Protein AF-A0A2S2NQE1-F1 (afdb_monomer)

Foldseek 3Di:
DAQADDPVLNVVQPPQPLLAGDWDFDDDPPPPVPVPDDPPTQTAAAFDPDDDPLADPDPPDRLTDGRGNDSNCLFFQLSVLVNRVLNVQLRVQSVVCCVVCVPDGNVVSNVVSVVVSVVVVLCCCLDPVCCVVVNPVVCVVVVSHDDPDDDDPPDDPPDDPDDDPVCVVPVVLQVQQFDDQWQWFADPVRDTPDIHGRLVRGSRHPPCCNPGSVRRVVSVVPPGTHDRDNDGDCCVVPRNPND

InterPro domains:
  IPR010255 Haem peroxidase superfamily [SSF48113] (1-242)
  IPR019791 Haem peroxidase, animal-type [PF03098] (1-242)
  IPR019791 Haem peroxidase, animal-type [PR00457] (66-84)
  IPR019791 Haem peroxidase, animal-type [PR00457] (84-104)
  IPR019791 Haem peroxidase, animal-type [PR00457] (109-135)
  IPR019791 Haem peroxidase, animal-type [PS50292] (1-243)
  IPR037120 Haem peroxidase domain superfamily, animal type [G3DSA:1.10.640.10] (1-243)

pLDDT: mean 84.73, std 15.09, range [37.81, 98.62]

Sequence (243 aa):
MIYGSSAEQTWSLRSKSRGQMLTHTGGDGDSDSDSDGDPLRPQYMPLAASESNACQAGGDYAGTCYTAGDVRANAQPHLTAMHTLWMREHNRVAGLLAVINPHWDDERAFQEARKIVTASIQHITYSEWLPALLGKKYTKRNGLELSPKGYSDAYNETADPTVSNSFATAILPFVNSMFNETLSLYFENRATNKSLSLKEHYNRPSDLQMNYMDHLVRGLSMQNTQKVDMLFTQTITNYLYSH

Secondary structure (DSSP, 8-state):
--S-SSHHHHHHTB-SSTTPBP-EE---S---TT-TT-TTSPEEPPBPSS--TTS---TTS--PPBP-SSGGGGSSHHHHHHHHHHHHHHHHHHHHHHHH-TT--HHHHHHHHHHHHHHHHHHHIIIIIHHHHH-HHHHHHTT-SPPSSS------TTS--PPPHHHHHHHHHHHHHT--SEEEEE-TTS-EEEEEEHHHHTT--HHHHHHHHHHHHHHHHHSPPPPSSS---HHHHH-TT--

Nearest PDB structures (foldseek):
  4c1m-assembly1_D  TM=8.621E-01  e=1.840E-12  Homo sapiens
  7oih-assembly1_A  TM=8.642E-01  e=2.776E-12  Homo sapiens
  7oih-assembly1_B  TM=8.666E-01  e=3.724E-12  Homo sapiens
  7oih-assembly2_C  TM=8.670E-01  e=3.950E-12  Homo sapiens
  7oih-assembly3_E  TM=8.645E-01  e=5.299E-12  Homo sapiens

Radius of gyration: 19.82 Å; Cα contacts (8 Å, |Δi|>4): 316; chains: 1; bounding box: 53×54×45 Å

Solvent-accessible surface area (backbone atoms only — not comparable to full-atom values): 14090 Å² total; per-residue (Å²): 94,76,57,33,91,45,73,68,52,33,57,72,47,40,57,80,48,60,20,24,60,45,60,32,68,83,65,77,90,72,81,64,87,85,57,94,74,55,87,81,62,64,70,36,50,26,66,39,95,61,95,50,94,65,31,59,59,61,77,101,46,88,52,48,43,60,51,61,24,32,90,63,42,31,40,38,57,69,51,33,50,51,53,32,52,54,53,50,49,32,36,52,44,3,50,52,47,38,68,80,38,74,86,55,53,36,65,59,27,27,52,53,20,49,51,52,52,53,49,51,53,51,46,49,41,38,68,48,48,43,30,71,72,64,32,59,69,53,28,54,76,70,69,50,58,68,74,95,64,85,81,77,85,80,80,56,93,86,60,82,87,72,83,52,68,68,55,69,61,50,50,55,61,53,56,51,14,30,47,57,58,53,50,51,23,24,46,95,87,68,45,78,69,51,72,42,51,44,69,81,32,49,18,41,44,50,74,48,51,74,76,36,42,69,25,40,56,46,15,71,77,68,58,79,69,42,63,83,57,97,58,63,40,66,43,65,76,75,37,64,88,62,131

Organism: Schizaphis graminum (NCBI:txid13262)

Mean predicted aligned error: 7.57 Å

Structure (mmCIF, N/CA/C/O backbone):
data_AF-A0A2S2NQE1-F1
#
_entry.id   AF-A0A2S2NQE1-F1
#
loop_
_atom_site.group_PDB
_atom_site.id
_atom_site.type_symbol
_atom_site.label_atom_id
_atom_site.label_alt_id
_atom_site.label_comp_id
_atom_site.label_asym_id
_atom_site.label_entity_id
_atom_site.label_seq_id
_atom_site.pdbx_PDB_ins_code
_atom_site.Cartn_x
_atom_site.Cartn_y
_atom_site.Cartn_z
_atom_site.occupancy
_atom_site.B_iso_or_equiv
_atom_site.auth_seq_id
_atom_site.auth_comp_id
_atom_site.auth_asym_id
_atom_site.auth_atom_id
_atom_site.pdbx_PDB_model_num
ATOM 1 N N . MET A 1 1 ? -3.265 0.269 -4.743 1.00 91.56 1 MET A N 1
ATOM 2 C CA . MET A 1 1 ? -2.473 1.113 -3.821 1.00 91.56 1 MET A CA 1
ATOM 3 C C . MET A 1 1 ? -1.027 1.339 -4.266 1.00 91.56 1 MET A C 1
ATOM 5 O O . MET A 1 1 ? -0.599 2.478 -4.245 1.00 91.56 1 MET A O 1
ATOM 9 N N . ILE A 1 2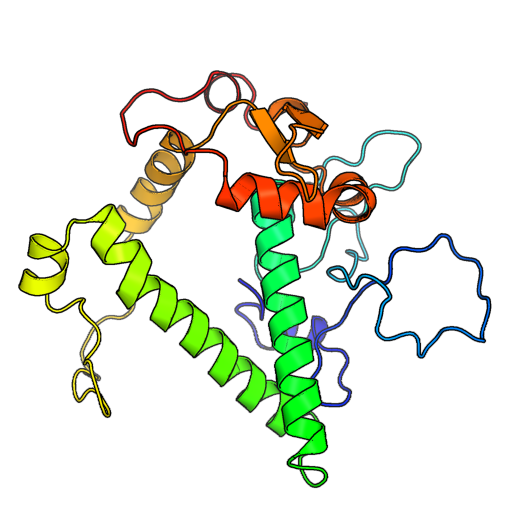 ? -0.268 0.315 -4.684 1.00 95.75 2 ILE A N 1
ATOM 10 C CA . ILE A 1 2 ? 1.147 0.497 -5.089 1.00 95.75 2 ILE A CA 1
ATOM 11 C C . ILE A 1 2 ? 1.261 0.909 -6.562 1.00 95.75 2 ILE A C 1
ATOM 13 O O . ILE A 1 2 ? 1.916 1.890 -6.879 1.00 95.75 2 ILE A O 1
ATOM 17 N N . TYR A 1 3 ? 0.570 0.185 -7.447 1.00 97.19 3 TYR A N 1
ATOM 18 C CA . TYR A 1 3 ? 0.794 0.240 -8.898 1.00 97.19 3 TYR A CA 1
ATOM 19 C C . TYR A 1 3 ? -0.108 1.208 -9.670 1.00 97.19 3 TYR A C 1
ATOM 21 O O . TYR A 1 3 ? 0.037 1.327 -10.875 1.00 97.19 3 TYR A O 1
ATOM 29 N N . GLY A 1 4 ? -1.069 1.860 -9.022 1.00 94.62 4 GLY A N 1
ATOM 30 C CA . GLY A 1 4 ? -2.095 2.657 -9.699 1.00 94.62 4 GLY A CA 1
ATOM 31 C C . GLY A 1 4 ? -3.244 1.818 -10.257 1.00 94.62 4 GLY A C 1
ATOM 32 O O . GLY A 1 4 ? -3.174 0.586 -10.290 1.00 94.62 4 GLY A O 1
ATOM 33 N N . SER A 1 5 ? -4.317 2.503 -10.651 1.00 94.31 5 SER A N 1
ATOM 34 C CA . SER A 1 5 ? -5.534 1.881 -11.202 1.00 94.31 5 SER A CA 1
ATOM 35 C C . SER A 1 5 ? -5.698 2.102 -12.710 1.00 94.31 5 SER A C 1
ATOM 37 O O . SER A 1 5 ? -6.591 1.512 -13.312 1.00 94.31 5 SER A O 1
ATOM 39 N N . SER A 1 6 ? -4.844 2.922 -13.331 1.00 96.12 6 SER A N 1
ATOM 40 C CA . SER A 1 6 ? -4.782 3.117 -14.783 1.00 96.12 6 SER A CA 1
ATOM 41 C C . SER A 1 6 ? -3.412 2.715 -15.326 1.00 96.12 6 SER A C 1
ATOM 43 O O . SER A 1 6 ? -2.407 2.797 -14.620 1.00 96.12 6 SER A O 1
ATOM 45 N N . ALA A 1 7 ? -3.361 2.308 -16.598 1.00 95.38 7 ALA A N 1
ATOM 46 C CA . ALA A 1 7 ? -2.107 1.941 -17.256 1.00 95.38 7 ALA A CA 1
ATOM 47 C C . ALA A 1 7 ? -1.103 3.107 -17.279 1.00 95.38 7 ALA A C 1
ATOM 49 O O . ALA A 1 7 ? 0.084 2.897 -17.048 1.00 95.38 7 ALA A O 1
ATOM 50 N N . GLU A 1 8 ? -1.588 4.332 -17.490 1.00 95.25 8 GLU A N 1
ATOM 51 C CA . GLU A 1 8 ? -0.774 5.550 -17.468 1.00 95.25 8 GLU A CA 1
ATOM 52 C C . GLU A 1 8 ? -0.145 5.794 -16.091 1.00 95.25 8 GLU A C 1
ATOM 54 O O . GLU A 1 8 ? 1.058 6.032 -15.998 1.00 95.25 8 GLU A O 1
ATOM 59 N N . GLN A 1 9 ? -0.927 5.657 -15.014 1.00 93.81 9 GLN A N 1
ATOM 60 C CA . GLN A 1 9 ? -0.420 5.809 -13.650 1.00 93.81 9 GLN A CA 1
ATOM 61 C C . GLN A 1 9 ? 0.568 4.694 -13.294 1.00 93.81 9 GLN A C 1
ATOM 63 O O . GLN A 1 9 ? 1.597 4.949 -12.678 1.00 93.81 9 GLN A O 1
ATOM 68 N N . THR A 1 10 ? 0.292 3.448 -13.690 1.00 96.56 10 THR A N 1
ATOM 69 C CA . THR A 1 10 ? 1.252 2.352 -13.500 1.00 96.56 10 THR A CA 1
ATOM 70 C C . THR A 1 10 ? 2.556 2.629 -14.234 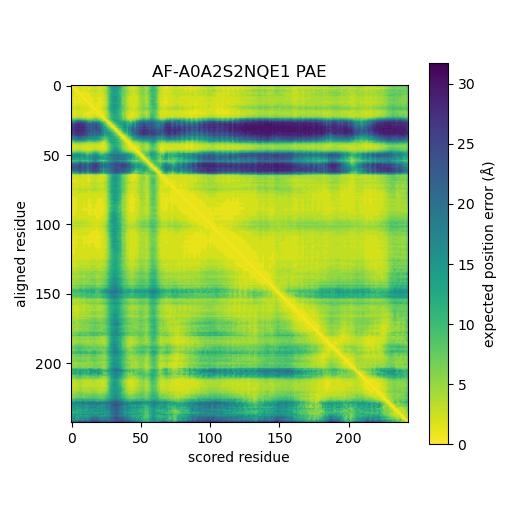1.00 96.56 10 THR A C 1
ATOM 72 O O . THR A 1 10 ? 3.630 2.405 -13.683 1.00 96.56 10 THR A O 1
ATOM 75 N N . TRP A 1 11 ? 2.475 3.127 -15.466 1.00 95.31 11 TRP A N 1
ATOM 76 C CA . TRP A 1 11 ? 3.642 3.439 -16.279 1.00 95.31 11 TRP A CA 1
ATOM 77 C C . TRP A 1 11 ? 4.475 4.586 -15.703 1.00 95.31 11 TRP A C 1
ATOM 79 O O . TRP A 1 11 ? 5.704 4.511 -15.718 1.00 95.31 11 TRP A O 1
ATOM 89 N N . SER A 1 12 ? 3.831 5.626 -15.167 1.00 93.81 12 SER A N 1
ATOM 90 C CA . SER A 1 12 ? 4.526 6.778 -14.583 1.00 93.81 12 SER A CA 1
ATOM 91 C C . SER A 1 12 ? 5.270 6.448 -13.288 1.00 93.81 12 SER A C 1
ATOM 93 O O . SER A 1 12 ? 6.228 7.135 -12.954 1.00 93.81 12 SER A O 1
ATOM 95 N N . LEU A 1 13 ? 4.877 5.382 -12.585 1.00 95.44 13 LEU A N 1
ATOM 96 C CA . LEU A 1 13 ? 5.500 4.930 -11.337 1.00 95.44 13 LEU A CA 1
ATOM 97 C C . LEU A 1 13 ? 6.701 3.986 -11.539 1.00 95.44 13 LEU A C 1
ATOM 99 O O . LEU A 1 13 ? 7.325 3.577 -10.559 1.00 95.44 13 LEU A O 1
ATOM 103 N N . ARG A 1 14 ? 7.028 3.608 -12.780 1.00 96.50 14 ARG A N 1
ATOM 104 C CA . ARG A 1 14 ? 8.079 2.626 -13.103 1.00 96.50 14 ARG A CA 1
ATOM 105 C C . ARG A 1 14 ? 9.399 3.283 -13.477 1.00 96.50 14 ARG A C 1
ATOM 107 O O . ARG A 1 14 ? 9.416 4.275 -14.203 1.00 96.50 14 ARG A O 1
ATOM 114 N N . SER A 1 15 ? 10.507 2.672 -13.054 1.00 95.62 15 SER A N 1
ATOM 115 C CA . SER A 1 15 ? 11.852 3.075 -13.492 1.00 95.62 15 SER A CA 1
ATOM 116 C C . SER A 1 15 ? 12.115 2.714 -14.953 1.00 95.62 15 SER A C 1
ATOM 118 O O . SER A 1 15 ? 12.991 3.302 -15.581 1.00 95.62 15 SER A O 1
ATOM 120 N N . LYS A 1 16 ? 11.339 1.757 -15.490 1.00 94.94 16 LYS A N 1
ATOM 121 C CA . LYS A 1 16 ? 11.499 1.174 -16.833 1.00 94.94 16 LYS A CA 1
ATOM 122 C C . LYS A 1 16 ? 12.855 0.481 -17.003 1.00 94.94 16 LYS A C 1
ATOM 124 O O . LYS A 1 16 ? 13.367 0.361 -18.113 1.00 94.94 16 LYS A O 1
ATOM 129 N N . SER A 1 17 ? 13.445 0.062 -15.886 1.00 94.06 17 SER A N 1
ATOM 130 C CA . SER A 1 17 ? 14.676 -0.706 -15.838 1.00 94.06 17 SER A CA 1
ATOM 131 C C . SER A 1 17 ? 14.532 -1.866 -14.859 1.00 94.06 17 SER A C 1
ATOM 133 O O . SER A 1 17 ? 14.170 -1.681 -13.693 1.00 94.06 17 SER A O 1
ATOM 135 N N . ARG A 1 18 ? 14.851 -3.077 -15.335 1.00 93.25 18 ARG A N 1
ATOM 136 C CA . ARG A 1 18 ? 14.870 -4.329 -14.554 1.00 93.25 18 ARG A CA 1
ATOM 137 C C . ARG A 1 18 ? 13.565 -4.636 -13.804 1.00 93.25 18 ARG A C 1
ATOM 139 O O . ARG A 1 18 ? 13.587 -5.311 -12.776 1.00 93.25 18 ARG A O 1
ATOM 146 N N . GLY A 1 19 ? 12.439 -4.145 -14.308 1.00 95.94 19 GLY A N 1
ATOM 147 C CA . GLY A 1 19 ? 11.117 -4.315 -13.728 1.00 95.94 19 GLY A CA 1
ATOM 148 C C . GLY A 1 19 ? 10.897 -3.544 -12.430 1.00 95.94 19 GLY A C 1
ATOM 149 O O . GLY A 1 19 ? 10.019 -3.925 -11.667 1.00 95.94 19 GLY A O 1
ATOM 150 N N . GLN A 1 20 ? 11.697 -2.513 -12.142 1.00 96.81 20 GLN A N 1
ATOM 151 C CA . GLN A 1 20 ? 11.628 -1.773 -10.881 1.00 96.81 20 GLN A CA 1
ATOM 152 C C . GLN A 1 20 ? 10.636 -0.597 -10.921 1.00 96.81 20 GLN A C 1
ATOM 154 O O . GLN A 1 20 ? 10.304 -0.023 -11.963 1.00 96.81 20 GLN A O 1
ATOM 159 N N . MET A 1 21 ? 10.181 -0.210 -9.733 1.00 96.75 21 MET A N 1
ATOM 160 C CA . MET A 1 21 ? 9.457 1.029 -9.461 1.00 96.75 21 MET A CA 1
ATOM 161 C C . MET A 1 21 ? 10.446 2.183 -9.276 1.00 96.75 21 MET A C 1
ATOM 163 O O . MET A 1 21 ? 11.570 1.974 -8.813 1.00 96.75 21 MET A O 1
ATOM 167 N N . LEU A 1 22 ? 10.014 3.404 -9.599 1.00 94.44 22 LEU A N 1
ATOM 168 C CA . LEU A 1 22 ? 10.766 4.614 -9.270 1.00 94.44 22 LEU A CA 1
ATOM 169 C C . LEU A 1 22 ? 10.933 4.743 -7.758 1.00 94.44 22 LEU A C 1
ATOM 171 O O . LEU A 1 22 ? 10.032 4.411 -6.989 1.00 94.44 22 LEU A O 1
ATOM 175 N N . 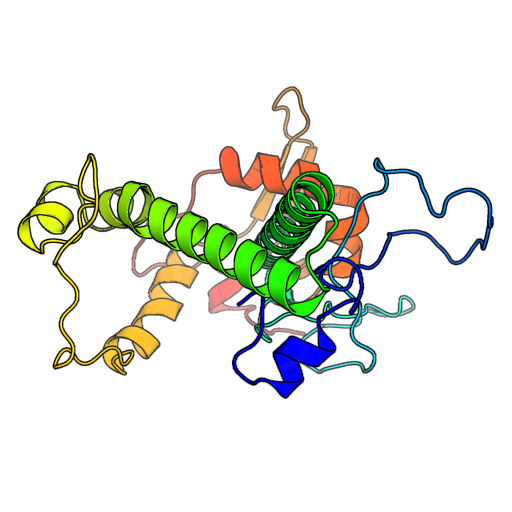THR A 1 23 ? 12.077 5.280 -7.353 1.00 91.62 23 THR A N 1
ATOM 176 C CA . THR A 1 23 ? 12.403 5.557 -5.955 1.00 91.62 23 THR A CA 1
ATOM 177 C C . THR A 1 23 ? 13.110 6.894 -5.840 1.00 91.62 23 THR A C 1
ATOM 179 O O . THR A 1 23 ? 13.795 7.315 -6.769 1.00 91.62 23 THR A O 1
ATOM 182 N N . HIS A 1 24 ? 13.000 7.521 -4.678 1.00 86.06 24 HIS A N 1
ATOM 183 C CA . HIS A 1 24 ? 13.818 8.661 -4.291 1.00 86.06 24 HIS A CA 1
ATOM 184 C C . HIS A 1 24 ? 14.774 8.237 -3.170 1.00 86.06 24 HIS A C 1
ATOM 186 O O . HIS A 1 24 ? 14.346 7.650 -2.174 1.00 86.06 24 HIS A O 1
ATOM 192 N N . THR A 1 25 ? 16.068 8.503 -3.327 1.00 78.62 25 THR A N 1
ATOM 193 C CA . THR A 1 25 ? 17.072 8.311 -2.273 1.00 78.62 25 THR A CA 1
ATOM 194 C C . THR A 1 25 ? 17.149 9.582 -1.439 1.00 78.62 25 THR A C 1
ATOM 196 O O . THR A 1 25 ? 17.377 10.653 -1.992 1.00 78.62 25 THR A O 1
ATOM 199 N N . GLY A 1 26 ? 16.943 9.479 -0.124 1.00 60.97 26 GLY A N 1
ATOM 200 C CA . GLY A 1 26 ? 17.032 10.637 0.768 1.00 60.97 26 GLY A CA 1
ATOM 201 C C . GLY A 1 26 ? 18.473 11.136 0.865 1.00 60.97 26 GLY A C 1
ATOM 202 O O . GLY A 1 26 ? 19.306 10.473 1.479 1.00 60.97 26 GLY A O 1
ATOM 203 N N . GLY A 1 27 ? 18.755 12.276 0.243 1.00 54.84 27 GLY A N 1
ATOM 204 C CA . GLY A 1 27 ? 20.019 12.993 0.332 1.00 54.84 27 GLY A CA 1
ATOM 205 C C . GLY A 1 27 ? 19.848 14.387 -0.256 1.00 54.84 27 GLY A C 1
ATOM 206 O O . GLY A 1 27 ? 19.294 14.523 -1.349 1.00 54.84 27 GLY A O 1
ATOM 207 N N . ASP A 1 28 ? 20.292 15.405 0.484 1.00 42.41 28 ASP A N 1
ATOM 208 C CA . ASP A 1 28 ? 20.531 16.735 -0.074 1.00 42.41 28 ASP A CA 1
ATOM 209 C C . ASP A 1 28 ? 21.402 16.585 -1.322 1.00 42.41 28 ASP A C 1
ATOM 211 O O . ASP A 1 28 ? 22.222 15.670 -1.388 1.00 42.41 28 ASP A O 1
ATOM 215 N N . GLY A 1 29 ? 21.172 17.437 -2.319 1.00 40.38 29 GLY A N 1
ATOM 216 C CA . GLY A 1 29 ? 21.738 17.366 -3.667 1.00 40.38 29 GLY A CA 1
ATOM 217 C C . GLY A 1 29 ? 23.258 17.508 -3.784 1.00 40.38 29 GLY A C 1
ATOM 218 O O . GLY A 1 29 ? 23.716 18.218 -4.675 1.00 40.38 29 GLY A O 1
ATOM 219 N N . ASP A 1 30 ? 24.037 16.830 -2.946 1.00 37.81 30 ASP A N 1
ATOM 220 C CA . ASP A 1 30 ? 25.435 16.557 -3.211 1.00 37.81 30 ASP A CA 1
ATOM 221 C C . ASP A 1 30 ? 25.506 15.374 -4.172 1.00 37.81 30 ASP A C 1
ATOM 223 O O . ASP A 1 30 ? 25.366 14.194 -3.832 1.00 37.81 30 ASP A O 1
ATOM 227 N N . SER A 1 31 ? 25.662 15.744 -5.435 1.00 37.88 31 SER A N 1
ATOM 228 C CA . SER A 1 31 ? 26.077 14.897 -6.536 1.00 37.88 31 SER A CA 1
ATOM 229 C C . SER A 1 31 ? 27.502 14.379 -6.310 1.00 37.88 31 SER A C 1
ATOM 231 O O . SER A 1 31 ? 28.384 14.633 -7.127 1.00 37.88 31 SER A O 1
ATOM 233 N N . ASP A 1 32 ? 27.737 13.644 -5.225 1.00 39.38 32 ASP A N 1
ATOM 234 C CA . ASP A 1 32 ? 28.900 12.773 -5.120 1.00 39.38 32 ASP A CA 1
ATOM 235 C C . ASP A 1 32 ? 28.601 11.524 -5.950 1.00 39.38 32 ASP A C 1
ATOM 237 O O . ASP A 1 32 ? 27.987 10.541 -5.513 1.00 39.38 32 ASP A O 1
ATOM 241 N N . SER A 1 33 ? 29.026 11.626 -7.208 1.00 39.69 33 SER A N 1
ATOM 242 C CA . SER A 1 33 ? 28.879 10.696 -8.329 1.00 39.69 33 SER A CA 1
ATOM 243 C C . SER A 1 33 ? 29.480 9.297 -8.122 1.00 39.69 33 SER A C 1
ATOM 245 O O . SER A 1 33 ? 29.558 8.531 -9.076 1.00 39.69 33 SER A O 1
ATOM 247 N N . ASP A 1 34 ? 29.865 8.939 -6.898 1.00 39.75 34 ASP A N 1
ATOM 248 C CA . ASP A 1 34 ? 30.511 7.664 -6.560 1.00 39.75 34 ASP A CA 1
ATOM 249 C C . ASP A 1 34 ? 29.624 6.722 -5.724 1.00 39.75 34 ASP A C 1
ATOM 251 O O . ASP A 1 34 ? 30.060 5.648 -5.311 1.00 39.75 34 ASP A O 1
ATOM 255 N N . SER A 1 35 ? 28.359 7.083 -5.482 1.00 43.94 35 SER A N 1
ATOM 256 C CA . SER A 1 35 ? 27.453 6.329 -4.596 1.00 43.94 35 SER A CA 1
ATOM 257 C C . SER A 1 35 ? 26.132 5.890 -5.238 1.00 43.94 35 SER A C 1
ATOM 259 O O . SER A 1 35 ? 25.197 5.503 -4.537 1.00 43.94 35 SER A O 1
ATOM 261 N N . ASP A 1 36 ? 26.065 5.857 -6.571 1.00 46.47 36 ASP A N 1
ATOM 262 C CA . ASP A 1 36 ? 24.900 5.375 -7.341 1.00 46.47 36 ASP A CA 1
ATOM 263 C C . ASP A 1 36 ? 24.696 3.839 -7.240 1.00 46.47 36 ASP A C 1
ATOM 265 O O . ASP A 1 36 ? 23.867 3.238 -7.923 1.00 46.47 36 ASP A O 1
ATOM 269 N N . GLY A 1 37 ? 25.470 3.180 -6.369 1.00 46.38 37 GLY A N 1
ATOM 270 C CA . GLY A 1 37 ? 25.505 1.732 -6.193 1.00 46.38 37 GLY A CA 1
ATOM 271 C C . GLY A 1 37 ? 25.566 1.245 -4.746 1.00 46.38 37 GLY A C 1
ATOM 272 O O . GLY A 1 37 ? 25.844 0.064 -4.566 1.00 46.38 37 GLY A O 1
ATOM 273 N N . ASP A 1 38 ? 25.329 2.086 -3.728 1.00 52.09 38 ASP A N 1
ATOM 274 C CA . ASP A 1 38 ? 25.221 1.597 -2.344 1.00 52.09 38 ASP A CA 1
ATOM 275 C C . ASP A 1 38 ? 23.838 0.949 -2.106 1.00 52.09 38 ASP A C 1
ATOM 277 O O . ASP A 1 38 ? 22.834 1.663 -1.986 1.00 52.09 38 ASP A O 1
ATOM 281 N N . PRO A 1 39 ? 23.743 -0.394 -2.007 1.00 55.44 39 PRO A N 1
ATOM 282 C CA . PRO A 1 39 ? 22.478 -1.085 -1.766 1.00 55.44 39 PRO A CA 1
ATOM 283 C C . PRO A 1 39 ? 21.888 -0.804 -0.374 1.00 55.44 39 PRO A C 1
ATOM 285 O O . PRO A 1 39 ? 20.759 -1.219 -0.110 1.00 55.44 39 PRO A O 1
ATOM 288 N N . LEU A 1 40 ? 22.627 -0.138 0.522 1.00 60.75 40 LEU A N 1
ATOM 289 C CA . LEU A 1 40 ? 22.185 0.200 1.875 1.00 60.75 40 LEU A CA 1
ATOM 290 C C . LEU A 1 40 ? 21.486 1.561 1.961 1.00 60.75 40 LEU A C 1
ATOM 292 O O . LEU A 1 40 ? 20.921 1.883 3.010 1.00 60.75 40 LEU A O 1
ATOM 296 N N . ARG A 1 41 ? 21.469 2.357 0.881 1.00 70.69 41 ARG A N 1
ATOM 297 C CA . ARG A 1 41 ? 20.773 3.647 0.895 1.00 70.69 41 ARG A CA 1
ATOM 298 C C . ARG A 1 41 ? 19.256 3.459 1.025 1.00 70.69 41 ARG A C 1
ATOM 300 O O . ARG A 1 41 ? 18.653 2.722 0.237 1.00 70.69 41 ARG A O 1
ATOM 307 N N . PRO A 1 42 ? 18.596 4.143 1.980 1.00 79.50 42 PRO A N 1
ATOM 308 C CA . PRO A 1 42 ? 17.153 4.049 2.136 1.00 79.50 42 PRO A CA 1
ATOM 309 C C . PRO A 1 42 ? 16.424 4.543 0.880 1.00 79.50 42 PRO A C 1
ATOM 311 O O . PRO A 1 42 ? 16.519 5.710 0.503 1.00 79.50 42 PRO A O 1
ATOM 314 N N . GLN A 1 43 ? 15.656 3.652 0.253 1.00 87.69 43 GLN A N 1
ATOM 315 C CA . GLN A 1 43 ? 14.794 3.993 -0.879 1.00 87.69 43 GLN A CA 1
ATOM 316 C C . GLN A 1 43 ? 13.419 4.440 -0.382 1.00 87.69 43 GLN A C 1
ATOM 318 O O . GLN A 1 43 ? 12.753 3.705 0.352 1.00 87.69 43 GLN A O 1
ATOM 323 N N . TYR A 1 44 ? 12.968 5.617 -0.786 1.00 89.31 44 TYR A N 1
ATOM 324 C CA . TYR A 1 44 ? 11.622 6.120 -0.524 1.00 89.31 44 TYR A CA 1
ATOM 325 C C . TYR A 1 44 ? 10.805 6.147 -1.811 1.00 89.31 44 TYR A C 1
ATOM 327 O O . TYR A 1 44 ? 11.339 5.971 -2.909 1.00 89.31 44 TYR A O 1
ATOM 335 N N . MET A 1 45 ? 9.497 6.352 -1.674 1.00 90.56 45 MET A N 1
ATOM 336 C CA . MET A 1 45 ? 8.632 6.596 -2.824 1.00 90.56 45 MET A CA 1
ATOM 337 C C . MET A 1 45 ? 9.121 7.809 -3.635 1.00 90.56 45 MET A C 1
ATOM 339 O O . MET A 1 45 ? 9.777 8.692 -3.080 1.00 90.56 45 MET A O 1
ATOM 343 N N . PRO A 1 46 ? 8.828 7.872 -4.943 1.00 88.88 46 PRO A N 1
ATOM 344 C CA . PRO A 1 46 ? 9.199 9.020 -5.760 1.00 88.88 46 PRO A CA 1
ATOM 345 C C . PRO A 1 46 ? 8.465 10.273 -5.280 1.00 88.88 46 PRO A C 1
ATOM 347 O O . PRO A 1 46 ? 7.307 10.200 -4.870 1.00 88.88 46 PRO A O 1
ATOM 350 N N . LEU A 1 47 ? 9.121 11.427 -5.344 1.00 85.56 47 LEU A N 1
ATOM 351 C CA . LEU A 1 47 ? 8.502 12.706 -5.003 1.00 85.56 47 LEU A CA 1
ATOM 352 C C . LEU A 1 47 ? 7.519 13.138 -6.100 1.00 85.56 47 LEU A C 1
ATOM 354 O O . LEU A 1 47 ? 7.701 12.836 -7.280 1.00 85.56 47 LEU A O 1
ATOM 358 N N . ALA A 1 48 ? 6.448 13.820 -5.714 1.00 80.88 48 ALA A N 1
ATOM 359 C CA . ALA A 1 48 ? 5.503 14.429 -6.634 1.00 80.88 48 ALA A CA 1
ATOM 360 C C . ALA A 1 48 ? 6.137 15.652 -7.298 1.00 80.88 48 ALA A C 1
ATOM 362 O O . ALA A 1 48 ? 6.696 16.513 -6.626 1.00 80.88 48 ALA A O 1
ATOM 363 N N . ALA A 1 49 ? 6.020 15.729 -8.626 1.00 68.50 49 ALA A N 1
ATOM 364 C CA . ALA A 1 49 ? 6.568 16.828 -9.420 1.00 68.50 49 ALA A CA 1
ATOM 365 C C . ALA A 1 49 ? 5.818 18.159 -9.221 1.00 68.50 49 ALA A C 1
ATOM 367 O O . ALA A 1 49 ? 6.362 19.221 -9.504 1.00 68.50 49 ALA A O 1
ATOM 368 N N . SER A 1 50 ? 4.569 18.103 -8.755 1.00 65.25 50 SER A N 1
ATOM 369 C CA . SER A 1 50 ? 3.730 19.269 -8.481 1.00 65.25 50 SER A CA 1
ATOM 370 C C . SER A 1 50 ? 3.170 19.189 -7.070 1.00 65.25 50 SER A C 1
ATOM 372 O O . SER A 1 50 ? 2.694 18.126 -6.655 1.00 65.25 50 SER A O 1
ATOM 374 N N . GLU A 1 51 ? 3.156 20.320 -6.366 1.00 58.62 51 GLU A N 1
ATOM 375 C CA . GLU A 1 51 ? 2.436 20.439 -5.103 1.00 58.62 51 GLU A CA 1
ATOM 376 C C . GLU A 1 51 ? 0.962 20.101 -5.330 1.00 58.62 51 GLU A C 1
ATOM 378 O O . GLU A 1 51 ? 0.296 20.641 -6.214 1.00 58.62 51 GLU A O 1
ATOM 383 N N . SER A 1 52 ? 0.462 19.146 -4.555 1.00 60.91 52 SER A N 1
ATOM 384 C CA . SER A 1 52 ? -0.957 18.823 -4.527 1.00 60.91 52 SER A CA 1
ATOM 385 C C . SER A 1 52 ? -1.510 19.244 -3.178 1.00 60.91 52 SER A C 1
ATOM 387 O O . SER A 1 52 ? -0.830 19.102 -2.162 1.00 60.91 52 SER A O 1
ATOM 389 N N . ASN A 1 53 ? -2.779 19.647 -3.143 1.00 58.66 53 ASN A N 1
ATOM 390 C CA . ASN A 1 53 ? -3.491 19.950 -1.895 1.00 58.66 53 ASN A CA 1
ATOM 391 C C . ASN A 1 53 ? -3.573 18.738 -0.935 1.00 58.66 53 ASN A C 1
ATOM 393 O O . ASN A 1 53 ? -4.098 18.862 0.169 1.00 58.66 53 ASN A O 1
ATOM 397 N N . ALA A 1 54 ? -3.108 17.554 -1.358 1.00 63.75 54 ALA A N 1
ATOM 398 C CA . ALA A 1 54 ? -3.091 16.336 -0.557 1.00 63.75 54 ALA A CA 1
ATOM 399 C C . ALA A 1 54 ? -1.959 16.303 0.484 1.00 63.75 54 ALA A C 1
ATOM 401 O O . ALA A 1 54 ? -2.050 15.506 1.415 1.00 63.75 54 ALA A O 1
ATOM 402 N N . CYS A 1 55 ? -0.928 17.150 0.368 1.00 72.62 55 CYS A N 1
ATOM 403 C CA . CYS A 1 55 ? 0.076 17.326 1.420 1.00 72.62 55 CYS A CA 1
ATOM 404 C C . CYS A 1 55 ? 0.082 18.766 1.915 1.00 72.62 55 CYS A C 1
ATOM 406 O O . CYS A 1 55 ? -0.092 19.705 1.144 1.00 72.62 55 CYS A O 1
ATOM 408 N N . GLN A 1 56 ? 0.291 18.939 3.215 1.00 65.12 56 GLN A N 1
ATOM 409 C CA . GLN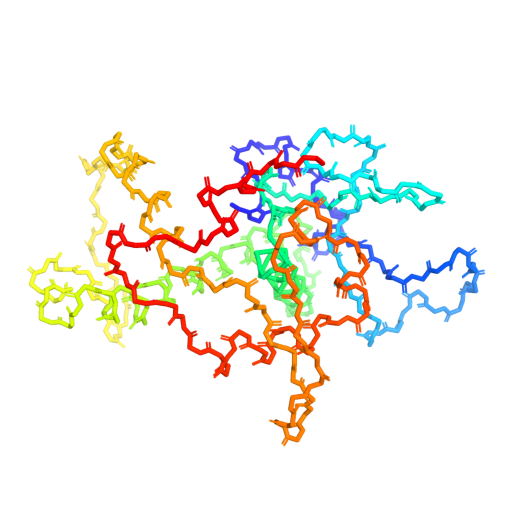 A 1 56 ? 0.544 20.253 3.780 1.00 65.12 56 GLN A CA 1
ATOM 410 C C . GLN A 1 56 ? 2.038 20.543 3.616 1.00 65.12 56 GLN A C 1
ATOM 412 O O . GLN A 1 56 ? 2.849 20.039 4.391 1.00 65.12 56 GLN A O 1
ATOM 417 N N . ALA A 1 57 ? 2.402 21.337 2.608 1.00 55.03 57 ALA A N 1
ATOM 418 C CA . ALA A 1 57 ? 3.720 21.958 2.560 1.00 55.03 57 ALA A CA 1
ATOM 419 C C . ALA A 1 57 ? 3.790 22.984 3.703 1.00 55.03 57 ALA A C 1
ATOM 421 O O . ALA A 1 57 ? 3.030 23.953 3.736 1.00 55.03 57 ALA A O 1
ATOM 422 N N . GLY A 1 58 ? 4.619 22.722 4.709 1.00 44.78 58 GLY A N 1
ATOM 423 C CA . GLY A 1 58 ? 4.833 23.647 5.816 1.00 44.78 58 GLY A CA 1
ATOM 424 C C . GLY A 1 58 ? 6.068 24.511 5.573 1.00 44.78 58 GLY A C 1
ATOM 425 O O . GLY A 1 58 ? 7.174 23.995 5.658 1.00 44.78 58 GLY A O 1
ATOM 426 N N . GLY A 1 59 ? 5.889 25.820 5.369 1.00 52.09 59 GLY A N 1
ATOM 427 C CA . GLY A 1 59 ? 6.961 26.827 5.479 1.00 52.09 59 GLY A CA 1
ATOM 428 C C . GLY A 1 59 ? 8.160 26.661 4.529 1.00 52.09 59 GLY A C 1
ATOM 429 O O . GLY A 1 59 ? 8.003 26.183 3.412 1.00 52.09 59 GLY A O 1
ATOM 430 N N . ASP A 1 60 ? 9.350 27.085 4.988 1.00 41.62 60 ASP A N 1
ATOM 431 C CA . ASP A 1 60 ? 10.632 27.170 4.245 1.00 41.62 60 ASP A CA 1
ATOM 432 C C . ASP A 1 60 ? 11.168 25.837 3.675 1.00 41.62 60 ASP A C 1
ATOM 434 O O . ASP A 1 60 ? 12.195 25.819 2.996 1.00 41.62 60 ASP A O 1
ATOM 438 N N . TYR A 1 61 ? 10.485 24.717 3.922 1.00 46.78 61 TYR A N 1
ATOM 439 C CA . TYR A 1 61 ? 10.821 23.413 3.366 1.00 46.78 61 TYR A CA 1
ATOM 440 C C . TYR A 1 61 ? 9.783 23.047 2.308 1.00 46.78 61 TYR A C 1
ATOM 442 O O . TYR A 1 61 ? 8.595 22.927 2.606 1.00 46.78 61 TYR A O 1
ATOM 450 N N . ALA A 1 62 ? 10.234 22.836 1.070 1.00 50.53 62 ALA A N 1
ATOM 451 C CA . ALA A 1 62 ? 9.417 22.282 -0.004 1.00 50.53 62 ALA A CA 1
ATOM 452 C C . ALA A 1 62 ? 9.011 20.839 0.355 1.00 50.53 62 ALA A C 1
ATOM 454 O O . ALA A 1 62 ? 9.654 19.867 -0.046 1.00 50.53 62 ALA A O 1
ATOM 455 N N . GLY A 1 63 ? 7.971 20.698 1.180 1.00 53.25 63 GLY A N 1
ATOM 456 C CA . GLY A 1 63 ? 7.398 19.425 1.599 1.00 53.25 63 GLY A CA 1
ATOM 457 C C . GLY A 1 63 ? 6.776 18.733 0.396 1.00 53.25 63 GLY A C 1
ATOM 458 O O . GLY A 1 63 ? 5.610 18.941 0.069 1.00 53.25 63 GLY A O 1
ATOM 459 N N . THR A 1 64 ? 7.569 17.927 -0.297 1.00 68.56 64 THR A N 1
ATOM 460 C CA . THR A 1 64 ? 7.126 17.197 -1.479 1.00 68.56 64 THR A CA 1
ATOM 461 C C . THR A 1 64 ? 6.287 15.994 -1.052 1.00 68.56 64 THR A C 1
ATOM 463 O O . THR A 1 64 ? 6.692 15.174 -0.225 1.00 68.56 64 THR A O 1
ATOM 466 N N . CYS A 1 65 ? 5.079 15.876 -1.610 1.00 80.69 65 CYS A N 1
ATOM 467 C CA . CYS A 1 65 ? 4.305 14.642 -1.500 1.00 80.69 65 CYS A CA 1
ATOM 468 C C . CYS A 1 65 ? 5.096 13.478 -2.092 1.00 80.69 65 CYS A C 1
ATOM 470 O O . CYS A 1 65 ? 5.819 13.655 -3.069 1.00 80.69 65 CYS A O 1
ATOM 472 N N . TYR A 1 66 ? 4.853 12.264 -1.612 1.00 86.62 66 TYR A N 1
ATOM 473 C CA . TYR A 1 66 ? 5.194 11.079 -2.382 1.00 86.62 66 TYR A CA 1
ATOM 474 C C . TYR A 1 66 ? 4.133 10.794 -3.446 1.00 86.62 66 TYR A C 1
ATOM 476 O O . TYR A 1 66 ? 2.933 10.987 -3.232 1.00 86.62 66 TYR A O 1
ATOM 484 N N . THR A 1 67 ? 4.573 10.280 -4.587 1.00 88.94 67 THR A N 1
ATOM 485 C CA . THR A 1 67 ? 3.707 9.741 -5.632 1.00 88.94 67 THR A CA 1
ATOM 486 C C . THR A 1 67 ? 3.585 8.235 -5.445 1.00 88.94 67 THR A C 1
ATOM 488 O O . THR A 1 67 ? 4.578 7.521 -5.316 1.00 88.94 67 THR A O 1
ATOM 491 N N . ALA A 1 68 ? 2.351 7.742 -5.449 1.00 92.06 68 ALA A N 1
ATOM 492 C CA . ALA A 1 68 ? 2.039 6.327 -5.328 1.00 92.06 68 ALA A CA 1
ATOM 493 C C . ALA A 1 68 ? 0.815 5.972 -6.177 1.00 92.06 68 ALA A C 1
ATOM 495 O O . ALA A 1 68 ? 0.129 6.832 -6.732 1.00 92.06 68 ALA A O 1
ATOM 496 N N . GLY A 1 69 ? 0.498 4.682 -6.231 1.00 93.12 69 GLY A N 1
ATOM 497 C CA . GLY A 1 69 ? -0.703 4.183 -6.888 1.00 93.12 69 GLY A CA 1
ATOM 498 C C . GLY A 1 69 ? -2.030 4.517 -6.195 1.00 93.12 69 GLY A C 1
ATOM 499 O O . GLY A 1 69 ? -3.079 4.153 -6.715 1.00 93.12 69 GLY A O 1
ATOM 500 N N . ASP A 1 70 ? -2.011 5.138 -5.015 1.00 92.31 70 ASP A N 1
ATOM 501 C CA . ASP A 1 70 ? -3.190 5.666 -4.322 1.00 92.31 70 ASP A CA 1
ATOM 502 C C . ASP A 1 70 ? -2.875 7.071 -3.814 1.00 92.31 70 ASP A C 1
ATOM 504 O O . ASP A 1 70 ? -1.831 7.296 -3.202 1.00 92.31 70 ASP A O 1
ATOM 508 N N . VAL A 1 71 ? -3.789 8.008 -4.056 1.00 87.31 71 VAL A N 1
ATOM 509 C CA . VAL A 1 71 ? -3.611 9.430 -3.725 1.00 87.31 71 VAL A CA 1
ATOM 510 C C . VAL A 1 71 ? -3.531 9.693 -2.220 1.00 87.31 71 VAL A C 1
ATOM 512 O O . VAL A 1 71 ? -3.014 10.723 -1.799 1.00 87.31 71 VAL A O 1
ATOM 515 N N . ARG A 1 72 ? -4.010 8.758 -1.392 1.00 88.19 72 ARG A N 1
ATOM 516 C CA . ARG A 1 72 ? -4.030 8.885 0.071 1.00 88.19 72 ARG A CA 1
ATOM 517 C C . ARG A 1 72 ? -2.744 8.400 0.728 1.00 88.19 72 ARG A C 1
ATOM 519 O O . ARG A 1 72 ? -2.660 8.453 1.950 1.00 88.19 72 ARG A O 1
ATOM 526 N N . ALA A 1 73 ? -1.747 7.946 -0.039 1.00 89.69 73 ALA A N 1
ATOM 527 C CA . ALA A 1 73 ? -0.494 7.418 0.506 1.00 89.69 73 ALA A CA 1
ATOM 528 C C . ALA A 1 73 ? 0.167 8.371 1.521 1.00 89.69 73 ALA A C 1
ATOM 530 O O . ALA A 1 73 ? 0.734 7.907 2.502 1.00 89.69 73 ALA A O 1
ATOM 531 N N . ASN A 1 74 ? 0.016 9.684 1.320 1.00 87.44 74 ASN A N 1
ATOM 532 C CA . ASN A 1 74 ? 0.596 10.742 2.150 1.00 87.44 74 ASN A CA 1
ATOM 533 C C . ASN A 1 74 ? -0.243 11.133 3.376 1.00 87.44 74 ASN A C 1
ATOM 535 O O . ASN A 1 74 ? 0.192 11.971 4.162 1.00 87.44 74 ASN A O 1
ATOM 539 N N . ALA A 1 75 ? -1.445 10.567 3.538 1.00 85.69 75 ALA A N 1
ATOM 540 C CA . ALA A 1 75 ? -2.399 11.054 4.529 1.00 85.69 75 ALA A CA 1
ATOM 541 C C . ALA A 1 75 ? -1.886 10.870 5.958 1.00 85.69 75 ALA A C 1
ATOM 543 O O . ALA A 1 75 ? -1.939 11.795 6.765 1.00 85.69 75 ALA A O 1
ATOM 544 N N . GLN A 1 76 ? -1.385 9.670 6.263 1.00 87.00 76 GLN A N 1
ATOM 545 C CA . GLN A 1 76 ? -0.863 9.313 7.579 1.00 87.00 76 GLN A CA 1
ATOM 546 C C . GLN A 1 76 ? 0.587 8.832 7.489 1.00 87.00 76 GLN A C 1
ATOM 548 O O . GLN A 1 76 ? 0.915 8.083 6.560 1.00 87.00 76 GLN A O 1
ATOM 553 N N . PRO A 1 77 ? 1.423 9.116 8.505 1.00 88.88 77 PRO A N 1
ATOM 554 C CA . PRO A 1 77 ? 2.795 8.616 8.574 1.00 88.88 77 PRO A CA 1
ATOM 555 C C . PRO A 1 77 ? 2.907 7.093 8.423 1.00 88.88 77 PRO A C 1
ATOM 557 O O . PRO A 1 77 ? 3.726 6.592 7.656 1.00 88.88 77 PRO A O 1
ATOM 560 N N . HIS A 1 78 ? 2.049 6.344 9.121 1.00 88.81 78 HIS A N 1
ATOM 561 C CA . HIS A 1 78 ? 2.050 4.880 9.086 1.00 88.81 78 HIS A CA 1
ATOM 562 C C . HIS A 1 78 ? 1.580 4.316 7.741 1.00 88.81 78 HIS A C 1
ATOM 564 O O . HIS A 1 78 ? 2.112 3.310 7.276 1.00 88.81 78 HIS A O 1
ATOM 570 N N . LEU A 1 79 ? 0.625 4.982 7.086 1.00 91.00 79 LEU A N 1
ATOM 571 C CA . LEU A 1 79 ? 0.184 4.606 5.746 1.00 91.00 79 LEU A CA 1
ATOM 572 C C . LEU A 1 79 ? 1.300 4.850 4.726 1.00 91.00 79 LEU A C 1
ATOM 574 O O . LEU A 1 79 ? 1.599 3.966 3.925 1.00 91.00 79 LEU A O 1
ATOM 578 N N . THR A 1 80 ? 1.973 6.000 4.824 1.00 91.25 80 THR A N 1
ATOM 579 C CA . THR A 1 80 ? 3.140 6.329 3.992 1.00 91.25 80 THR A CA 1
ATOM 580 C C . THR A 1 80 ? 4.229 5.267 4.158 1.00 91.25 80 THR A C 1
ATOM 582 O O . THR A 1 80 ? 4.734 4.743 3.167 1.00 91.25 80 THR A O 1
ATOM 585 N N . ALA A 1 81 ? 4.528 4.872 5.403 1.00 92.06 81 ALA A N 1
ATOM 586 C CA . ALA A 1 81 ? 5.491 3.812 5.693 1.00 92.06 81 ALA A CA 1
ATOM 587 C C . ALA A 1 81 ? 5.097 2.490 5.021 1.00 92.06 81 ALA A C 1
ATOM 589 O O . ALA A 1 81 ? 5.916 1.860 4.352 1.00 92.06 81 ALA A O 1
ATOM 590 N N . MET A 1 82 ? 3.832 2.079 5.127 1.00 94.31 82 MET A N 1
ATOM 591 C CA . MET A 1 82 ? 3.392 0.840 4.490 1.00 94.31 82 MET A CA 1
ATOM 592 C C . MET A 1 82 ? 3.507 0.878 2.967 1.00 94.31 82 MET A C 1
ATOM 594 O O . MET A 1 82 ? 3.933 -0.108 2.366 1.00 94.31 82 MET A O 1
ATOM 598 N N . HIS A 1 83 ? 3.183 2.004 2.335 1.00 95.25 83 HIS A N 1
ATOM 599 C CA . HIS A 1 83 ? 3.394 2.171 0.899 1.00 95.25 83 HIS A CA 1
ATOM 600 C C . HIS A 1 83 ? 4.878 2.060 0.517 1.00 95.25 83 HIS A C 1
ATOM 602 O O . HIS A 1 83 ? 5.207 1.334 -0.424 1.00 95.25 83 HIS A O 1
ATOM 608 N N . THR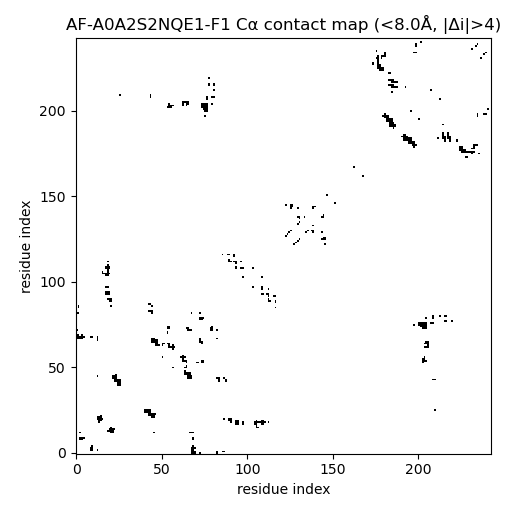 A 1 84 ? 5.774 2.703 1.275 1.00 93.56 84 THR A N 1
ATOM 609 C CA . THR A 1 84 ? 7.227 2.598 1.069 1.00 93.56 84 THR A CA 1
ATOM 610 C C . THR A 1 84 ? 7.714 1.154 1.212 1.00 93.56 84 THR A C 1
ATOM 612 O O . THR A 1 84 ? 8.477 0.684 0.370 1.00 93.56 84 THR A O 1
ATOM 615 N N . LEU A 1 85 ? 7.259 0.416 2.233 1.00 95.00 85 LEU A N 1
ATOM 616 C CA . LEU A 1 85 ? 7.638 -0.989 2.432 1.00 95.00 85 LEU A CA 1
ATOM 617 C C . LEU A 1 85 ? 7.228 -1.867 1.249 1.00 95.00 85 LEU A C 1
ATOM 619 O O . LEU A 1 85 ? 8.037 -2.653 0.760 1.00 95.00 85 LEU A O 1
ATOM 623 N N . TRP A 1 86 ? 6.002 -1.714 0.749 1.00 97.50 86 TRP A N 1
ATOM 624 C CA . TRP A 1 86 ? 5.535 -2.509 -0.384 1.00 97.50 86 TRP A CA 1
ATOM 625 C C . TRP A 1 86 ? 6.233 -2.164 -1.701 1.00 97.50 86 TRP A C 1
ATOM 627 O O . TRP A 1 86 ? 6.469 -3.051 -2.521 1.00 97.50 86 TRP A O 1
ATOM 637 N N . MET A 1 87 ? 6.595 -0.897 -1.903 1.00 96.62 87 MET A N 1
ATOM 638 C CA . MET A 1 87 ? 7.431 -0.483 -3.030 1.00 96.62 87 MET A CA 1
ATOM 639 C C . MET A 1 87 ? 8.839 -1.098 -2.932 1.00 96.62 87 MET A C 1
ATOM 641 O O . MET A 1 87 ? 9.325 -1.662 -3.912 1.00 96.62 87 MET A O 1
ATOM 645 N N . ARG A 1 88 ? 9.475 -1.054 -1.750 1.00 95.19 88 ARG A N 1
ATOM 646 C CA . ARG A 1 88 ? 10.774 -1.710 -1.508 1.00 95.19 88 ARG A CA 1
ATOM 647 C C . ARG A 1 88 ? 10.696 -3.212 -1.770 1.00 95.19 88 ARG A C 1
ATOM 649 O O . ARG A 1 88 ? 11.578 -3.759 -2.425 1.00 95.19 88 ARG A O 1
ATOM 656 N N . GLU A 1 89 ? 9.633 -3.870 -1.311 1.00 97.50 89 GLU A N 1
ATOM 657 C CA . GLU A 1 89 ? 9.432 -5.302 -1.538 1.00 97.50 89 GLU A CA 1
ATOM 658 C C . GLU A 1 89 ? 9.277 -5.627 -3.026 1.00 97.50 89 GLU A C 1
ATOM 660 O O . GLU A 1 89 ? 9.880 -6.585 -3.507 1.00 97.50 89 GLU A O 1
ATOM 665 N N . HIS A 1 90 ? 8.552 -4.800 -3.785 1.00 98.31 90 HIS A N 1
ATOM 666 C CA . HIS A 1 90 ? 8.492 -4.944 -5.237 1.00 98.31 90 HIS A CA 1
ATOM 667 C C . HIS A 1 90 ? 9.885 -4.874 -5.871 1.00 98.31 90 HIS A C 1
ATOM 669 O O . HIS A 1 90 ? 10.253 -5.776 -6.620 1.00 98.31 90 HIS A O 1
ATOM 675 N N . ASN A 1 91 ? 10.684 -3.856 -5.540 1.00 97.31 91 ASN A N 1
ATOM 676 C CA . ASN A 1 91 ? 12.029 -3.703 -6.099 1.00 97.31 91 ASN A CA 1
ATOM 677 C C . ASN A 1 91 ? 12.971 -4.838 -5.681 1.00 97.31 91 ASN A C 1
ATOM 679 O O . ASN A 1 91 ? 13.778 -5.291 -6.496 1.00 97.31 91 ASN A O 1
ATOM 683 N N . ARG A 1 92 ? 12.837 -5.348 -4.449 1.00 96.94 92 ARG A N 1
ATOM 684 C CA . ARG A 1 92 ? 13.570 -6.527 -3.972 1.00 96.94 92 ARG A CA 1
ATOM 685 C C . ARG A 1 92 ? 13.218 -7.762 -4.801 1.00 96.94 92 ARG A C 1
ATOM 687 O O . ARG A 1 92 ? 14.118 -8.452 -5.277 1.00 96.94 92 ARG A O 1
ATOM 694 N N . VAL A 1 93 ? 11.927 -8.032 -5.005 1.00 98.25 93 VAL A N 1
ATOM 695 C CA . VAL A 1 93 ? 11.453 -9.175 -5.802 1.00 98.25 93 VAL A CA 1
ATOM 696 C C . VAL A 1 93 ? 11.865 -9.033 -7.269 1.00 98.25 93 VAL A C 1
ATOM 698 O O . VAL A 1 93 ? 12.426 -9.975 -7.823 1.00 98.25 93 VAL A O 1
ATOM 701 N N . ALA A 1 94 ? 11.663 -7.866 -7.887 1.00 97.94 94 ALA A N 1
ATOM 702 C CA . ALA A 1 94 ? 12.069 -7.593 -9.267 1.00 97.94 94 ALA A CA 1
ATOM 703 C C . ALA A 1 94 ? 13.585 -7.767 -9.461 1.00 97.94 94 ALA A C 1
ATOM 705 O O . ALA A 1 94 ? 14.021 -8.429 -10.402 1.00 97.94 94 ALA A O 1
ATOM 706 N N . GLY A 1 95 ? 14.393 -7.259 -8.523 1.00 95.88 95 GLY A N 1
ATOM 707 C CA . GLY A 1 95 ? 15.846 -7.423 -8.531 1.00 95.88 95 GLY A CA 1
ATOM 708 C C . GLY A 1 95 ? 16.275 -8.891 -8.496 1.00 95.88 95 GLY A C 1
ATOM 709 O O . GLY A 1 95 ? 17.105 -9.304 -9.308 1.00 95.88 95 GLY A O 1
ATOM 710 N N . LEU A 1 96 ? 15.669 -9.697 -7.617 1.00 97.25 96 LEU A N 1
ATOM 711 C CA . LEU A 1 96 ? 15.926 -11.139 -7.541 1.00 97.25 96 LEU A CA 1
ATOM 712 C C . LEU A 1 96 ? 15.483 -11.873 -8.813 1.00 97.25 96 LEU A C 1
ATOM 714 O O . LEU A 1 96 ? 16.229 -12.702 -9.334 1.00 97.25 96 LEU A O 1
ATOM 718 N N . LEU A 1 97 ? 14.303 -11.549 -9.347 1.00 97.56 97 LEU A N 1
ATOM 719 C CA . LEU A 1 97 ? 13.795 -12.143 -10.584 1.00 97.56 97 LEU A CA 1
ATOM 720 C C . LEU A 1 97 ? 14.690 -11.827 -11.782 1.00 97.56 97 LEU A C 1
ATOM 722 O O . LEU A 1 97 ? 14.931 -12.722 -12.586 1.00 97.56 97 LEU A O 1
ATOM 726 N N . ALA A 1 98 ? 15.217 -10.605 -11.873 1.00 94.12 98 ALA A N 1
ATOM 727 C CA . ALA A 1 98 ? 16.144 -10.201 -12.927 1.00 94.12 98 ALA A CA 1
ATOM 728 C C . ALA A 1 98 ? 17.502 -10.921 -12.832 1.00 94.12 98 ALA A C 1
ATOM 730 O O . ALA A 1 98 ? 18.139 -11.159 -13.853 1.00 94.12 98 ALA A O 1
ATOM 731 N N . VAL A 1 99 ? 17.956 -11.281 -11.623 1.00 95.25 99 VAL A N 1
ATOM 732 C CA . VAL A 1 99 ? 19.171 -12.099 -11.436 1.00 95.25 99 VAL A CA 1
ATOM 733 C C . VAL A 1 99 ? 18.927 -13.549 -11.857 1.00 95.25 99 VAL A C 1
ATOM 735 O O . VAL A 1 99 ? 19.757 -14.133 -12.548 1.00 95.25 99 VAL A O 1
ATOM 738 N N . ILE A 1 100 ? 17.792 -14.129 -11.460 1.00 97.31 100 ILE A N 1
ATOM 739 C CA . ILE A 1 100 ? 17.444 -15.525 -11.773 1.00 97.31 100 ILE A CA 1
ATOM 740 C C . ILE A 1 100 ? 17.083 -15.690 -13.257 1.00 97.31 100 ILE A C 1
ATOM 742 O O . ILE A 1 100 ? 17.383 -16.721 -13.856 1.00 97.31 100 ILE A O 1
ATOM 746 N N . ASN A 1 101 ? 16.479 -14.668 -13.869 1.00 97.38 101 ASN A N 1
ATOM 747 C CA . ASN A 1 101 ? 16.037 -14.672 -15.262 1.00 97.38 101 ASN A CA 1
ATOM 748 C C . ASN A 1 101 ? 16.660 -13.504 -16.051 1.00 97.38 101 ASN A C 1
ATOM 750 O O . ASN A 1 101 ? 15.949 -12.567 -16.415 1.00 97.38 101 ASN A O 1
ATOM 754 N N . PRO A 1 102 ? 17.962 -13.559 -16.399 1.00 95.88 102 PRO A N 1
ATOM 755 C CA . PRO A 1 102 ? 18.630 -12.471 -17.126 1.00 95.88 102 PRO A CA 1
ATOM 756 C C . PRO A 1 102 ? 18.069 -12.201 -18.531 1.00 95.88 102 PRO A C 1
ATOM 758 O O . PRO A 1 102 ? 18.380 -11.183 -19.137 1.00 95.88 102 PRO A O 1
ATOM 761 N N . HIS A 1 103 ? 17.280 -13.135 -19.068 1.00 96.81 103 HIS A N 1
ATOM 762 C CA . HIS A 1 103 ? 16.658 -13.060 -20.389 1.00 96.81 103 HIS A CA 1
ATOM 763 C C . HIS A 1 103 ? 15.293 -12.352 -20.379 1.00 96.81 103 HIS A C 1
ATOM 765 O O . HIS A 1 103 ? 14.704 -12.169 -21.442 1.00 96.81 103 HIS A O 1
ATOM 771 N N . TRP A 1 104 ? 14.752 -12.013 -19.205 1.00 97.75 104 TRP A N 1
ATOM 772 C CA . TRP A 1 104 ? 13.500 -11.264 -19.111 1.00 97.75 104 TRP A CA 1
ATOM 773 C C . TRP A 1 104 ? 13.721 -9.794 -19.449 1.00 97.75 104 TRP A C 1
ATOM 775 O O . TRP A 1 104 ? 14.708 -9.188 -19.035 1.00 97.75 104 TRP A O 1
ATOM 785 N N . ASP A 1 105 ? 12.766 -9.220 -20.176 1.00 97.19 105 ASP A N 1
ATOM 786 C CA . ASP A 1 105 ? 12.685 -7.780 -20.364 1.00 97.19 105 ASP A CA 1
ATOM 787 C C . ASP A 1 105 ? 12.099 -7.086 -19.118 1.00 97.19 105 ASP A C 1
ATOM 789 O O . ASP A 1 105 ? 11.661 -7.722 -18.151 1.00 97.19 105 ASP A O 1
ATOM 793 N N . ASP A 1 106 ? 12.114 -5.751 -19.136 1.00 96.94 106 ASP A N 1
ATOM 794 C CA . ASP A 1 106 ? 11.584 -4.923 -18.048 1.00 96.94 106 ASP A CA 1
ATOM 795 C C . ASP A 1 106 ? 10.115 -5.245 -17.738 1.00 96.94 106 ASP A C 1
ATOM 797 O O . ASP A 1 106 ? 9.731 -5.359 -16.573 1.00 96.94 106 ASP A O 1
ATOM 801 N N . GLU A 1 107 ? 9.300 -5.440 -18.777 1.00 97.88 107 GLU A N 1
ATOM 802 C CA . GLU A 1 107 ? 7.870 -5.704 -18.633 1.00 97.88 107 GLU A CA 1
ATOM 803 C C . GLU A 1 107 ? 7.607 -7.037 -17.942 1.00 97.88 107 GLU A C 1
ATOM 805 O O . GLU A 1 107 ? 6.830 -7.100 -16.984 1.00 97.88 107 GLU A O 1
ATOM 810 N N . ARG A 1 108 ? 8.279 -8.105 -18.379 1.00 98.19 108 ARG A N 1
ATOM 811 C CA . ARG A 1 108 ? 8.125 -9.425 -17.778 1.00 98.19 108 ARG A CA 1
ATOM 812 C C . ARG A 1 108 ? 8.544 -9.414 -16.312 1.00 98.19 108 ARG A C 1
ATOM 814 O O . ARG A 1 108 ? 7.810 -9.942 -15.474 1.00 98.19 108 ARG A O 1
ATOM 821 N N . ALA A 1 109 ? 9.683 -8.796 -16.000 1.00 98.12 109 ALA A N 1
ATOM 822 C CA . ALA A 1 109 ? 10.168 -8.676 -14.628 1.00 98.12 109 ALA A CA 1
ATOM 823 C C . ALA A 1 109 ? 9.186 -7.889 -13.743 1.00 98.12 109 ALA A C 1
ATOM 825 O O . ALA A 1 109 ? 8.849 -8.345 -12.647 1.00 98.12 109 ALA A O 1
ATOM 826 N N . PHE A 1 110 ? 8.665 -6.763 -14.242 1.00 98.50 110 PHE A N 1
ATOM 827 C CA . PHE A 1 110 ? 7.694 -5.936 -13.528 1.00 98.50 110 PHE A CA 1
ATOM 828 C C . PHE A 1 110 ? 6.398 -6.696 -13.223 1.00 98.50 110 PHE A C 1
ATOM 830 O O . PHE A 1 110 ? 5.920 -6.682 -12.087 1.00 98.50 110 PHE A O 1
ATOM 837 N N . GLN A 1 111 ? 5.818 -7.376 -14.218 1.00 98.56 111 GLN A N 1
ATOM 838 C CA . GLN A 1 111 ? 4.540 -8.074 -14.049 1.00 98.56 111 GLN A CA 1
ATOM 839 C C . GLN A 1 111 ? 4.652 -9.269 -13.098 1.00 98.56 111 GLN A C 1
ATOM 841 O O . GLN A 1 111 ? 3.754 -9.483 -12.283 1.00 98.56 111 GLN A O 1
ATOM 846 N N . GLU A 1 112 ? 5.754 -10.022 -13.142 1.00 98.56 112 GLU A N 1
ATOM 847 C CA . GLU A 1 112 ? 5.972 -11.137 -12.213 1.00 98.56 112 GLU A CA 1
ATOM 848 C C . GLU A 1 112 ? 6.235 -10.639 -10.781 1.00 98.56 112 GLU A C 1
ATOM 850 O O . GLU A 1 112 ? 5.648 -11.167 -9.833 1.00 98.56 112 GLU A O 1
ATOM 855 N N . ALA A 1 113 ? 7.007 -9.559 -10.602 1.00 98.62 113 ALA A N 1
ATOM 856 C CA . ALA A 1 113 ? 7.170 -8.925 -9.292 1.00 98.62 113 ALA A CA 1
ATOM 857 C C . ALA A 1 113 ? 5.836 -8.387 -8.749 1.00 98.62 113 ALA A C 1
ATOM 859 O O . ALA A 1 113 ? 5.471 -8.650 -7.600 1.00 98.62 113 ALA A O 1
ATOM 860 N N . ARG A 1 114 ? 5.054 -7.701 -9.594 1.00 98.44 114 ARG A N 1
ATOM 861 C CA . ARG A 1 114 ? 3.702 -7.228 -9.271 1.00 98.44 114 ARG A CA 1
ATOM 862 C C . ARG A 1 114 ? 2.803 -8.374 -8.819 1.00 98.44 114 ARG A C 1
ATOM 864 O O . ARG A 1 114 ? 2.153 -8.254 -7.782 1.00 98.44 114 ARG A O 1
ATOM 871 N N . LYS A 1 115 ? 2.782 -9.477 -9.569 1.00 98.50 115 LYS A N 1
ATOM 872 C CA . LYS A 1 115 ? 1.980 -10.668 -9.274 1.00 98.50 115 LYS A CA 1
ATOM 873 C C . LYS A 1 115 ? 2.332 -11.265 -7.912 1.00 98.50 115 LYS A C 1
ATOM 875 O O . LYS A 1 115 ? 1.426 -11.518 -7.120 1.00 98.50 115 LYS A O 1
ATOM 880 N N . ILE A 1 116 ? 3.622 -11.440 -7.621 1.00 98.56 116 ILE A N 1
ATOM 881 C CA . ILE A 1 116 ? 4.095 -11.985 -6.339 1.00 98.56 116 ILE A CA 1
ATOM 882 C C . ILE A 1 116 ? 3.697 -11.068 -5.181 1.00 98.56 116 ILE A C 1
ATOM 884 O O . ILE A 1 116 ? 3.087 -11.528 -4.222 1.00 98.56 116 ILE A O 1
ATOM 888 N N . VAL A 1 117 ? 3.969 -9.764 -5.279 1.00 98.56 117 VAL A N 1
ATOM 889 C CA . VAL A 1 117 ? 3.642 -8.810 -4.207 1.00 98.56 117 VAL A CA 1
ATOM 890 C C . VAL A 1 117 ? 2.134 -8.724 -3.966 1.00 98.56 117 VAL A C 1
ATOM 892 O O . VAL A 1 117 ? 1.691 -8.699 -2.818 1.00 98.56 117 VAL A O 1
ATOM 895 N N . THR A 1 118 ? 1.320 -8.713 -5.026 1.00 98.12 118 THR A N 1
ATOM 896 C CA . THR A 1 118 ? -0.142 -8.748 -4.888 1.00 98.12 118 THR A CA 1
ATOM 897 C C . THR A 1 118 ? -0.610 -10.031 -4.202 1.00 98.12 118 THR A C 1
ATOM 899 O O . THR A 1 118 ? -1.455 -9.951 -3.310 1.00 98.12 118 THR A O 1
ATOM 902 N N . ALA A 1 119 ? -0.032 -11.184 -4.547 1.00 96.56 119 ALA A N 1
ATOM 903 C CA . ALA A 1 119 ? -0.330 -12.444 -3.874 1.00 96.56 119 ALA A CA 1
ATOM 904 C C . ALA A 1 119 ? 0.080 -12.418 -2.390 1.00 96.56 119 ALA A C 1
ATOM 906 O O . ALA A 1 119 ? -0.688 -12.881 -1.553 1.00 96.56 119 ALA A O 1
ATOM 907 N N . SER A 1 120 ? 1.221 -11.816 -2.036 1.00 97.75 120 SER A N 1
ATOM 908 C CA . SER A 1 120 ? 1.643 -11.648 -0.635 1.00 97.75 120 SER A CA 1
ATOM 909 C C . SER A 1 120 ? 0.646 -10.812 0.171 1.00 97.75 120 SER A C 1
ATOM 911 O O . SER A 1 120 ? 0.271 -11.193 1.279 1.00 97.75 120 SER A O 1
ATOM 913 N N . ILE A 1 121 ? 0.161 -9.701 -0.394 1.00 97.88 121 ILE A N 1
ATOM 914 C CA . ILE A 1 121 ? -0.853 -8.852 0.253 1.00 97.88 121 ILE A CA 1
ATOM 915 C C . ILE A 1 121 ? -2.160 -9.624 0.449 1.00 97.88 121 ILE A C 1
ATOM 917 O O . ILE A 1 121 ? -2.740 -9.587 1.535 1.00 97.88 121 ILE A O 1
ATOM 921 N N . GLN A 1 122 ? -2.623 -10.336 -0.583 1.00 95.50 122 GLN A N 1
ATOM 922 C CA . GLN A 1 122 ? -3.818 -11.176 -0.490 1.00 95.50 122 GLN A CA 1
ATOM 923 C C . GLN A 1 122 ? -3.643 -12.265 0.568 1.00 95.50 122 GLN A C 1
ATOM 925 O O . GLN A 1 122 ? -4.529 -12.446 1.398 1.00 95.50 122 GLN A O 1
ATOM 930 N N . HIS A 1 123 ? -2.490 -12.934 0.589 1.00 95.25 123 HIS A N 1
ATOM 931 C CA . HIS A 1 123 ? -2.197 -13.968 1.568 1.00 95.25 123 HIS A CA 1
ATOM 932 C C . HIS A 1 123 ? -2.318 -13.415 2.989 1.00 95.25 123 HIS A C 1
ATOM 934 O O . HIS A 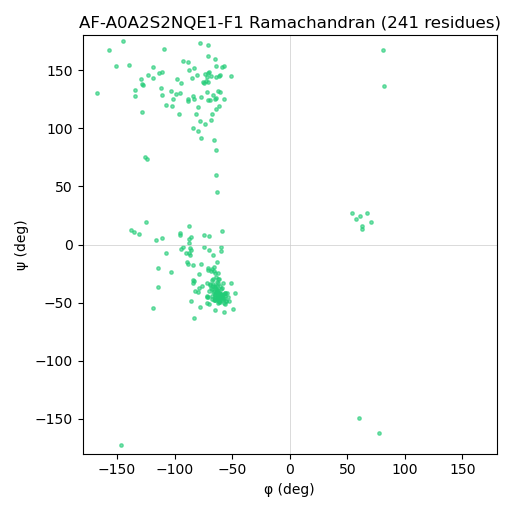1 123 ? -3.182 -13.878 3.721 1.00 95.25 123 HIS A O 1
ATOM 940 N N . ILE A 1 124 ? -1.562 -12.367 3.344 1.00 96.88 124 ILE A N 1
ATOM 941 C CA . ILE A 1 124 ? -1.619 -11.730 4.675 1.00 96.88 124 ILE A CA 1
ATOM 942 C C . ILE A 1 124 ? -3.054 -11.301 5.026 1.00 96.88 124 ILE A C 1
ATOM 944 O O . ILE A 1 124 ? -3.526 -11.513 6.144 1.00 96.88 124 ILE A O 1
ATOM 948 N N . THR A 1 125 ? -3.784 -10.736 4.060 1.00 96.25 125 THR A N 1
ATOM 949 C CA . THR A 1 125 ? -5.165 -10.279 4.272 1.00 96.25 125 THR A CA 1
ATOM 950 C C . THR A 1 125 ? -6.084 -11.431 4.683 1.00 96.25 125 THR A C 1
ATOM 952 O O . THR A 1 125 ? -6.800 -11.321 5.678 1.00 96.25 125 THR A O 1
ATOM 955 N N . TYR A 1 126 ? -6.061 -12.545 3.949 1.00 94.88 126 TYR A N 1
ATOM 956 C CA . TYR A 1 126 ? -6.964 -13.675 4.184 1.00 94.88 126 TYR A CA 1
ATOM 957 C C . TYR A 1 126 ? -6.476 -14.628 5.287 1.00 94.88 126 TYR A C 1
ATOM 959 O O . TYR A 1 126 ? -7.301 -15.198 6.001 1.00 94.88 126 TYR A O 1
ATOM 967 N N . SER A 1 127 ? -5.162 -14.794 5.471 1.00 94.06 127 SER A N 1
ATOM 968 C CA . SER A 1 127 ? -4.596 -15.701 6.480 1.00 94.06 127 SER A CA 1
ATOM 969 C C . SER A 1 127 ? -4.493 -15.089 7.870 1.00 94.06 127 SER A C 1
ATOM 971 O O . SER A 1 127 ? -4.613 -15.813 8.857 1.00 94.06 127 SER A O 1
ATOM 973 N N . GLU A 1 128 ? -4.243 -13.783 7.968 1.00 94.94 128 GLU A N 1
ATOM 974 C CA . GLU A 1 128 ? -3.913 -13.129 9.239 1.00 94.94 128 GLU A CA 1
ATOM 975 C C . GLU A 1 128 ? -4.942 -12.064 9.608 1.00 94.94 128 GLU A C 1
ATOM 977 O O . GLU A 1 128 ? -5.552 -12.136 10.678 1.00 94.94 128 GLU A O 1
ATOM 982 N N . TRP A 1 129 ? -5.188 -11.106 8.714 1.00 93.88 129 TRP A N 1
ATOM 983 C CA . TRP A 1 129 ? -5.997 -9.934 9.044 1.00 93.88 129 TRP A CA 1
ATOM 984 C C . TRP A 1 129 ? -7.492 -10.250 9.188 1.00 93.88 129 TRP A C 1
ATOM 986 O O . TRP A 1 129 ? -8.089 -9.926 10.215 1.00 93.88 129 TRP A O 1
ATOM 996 N N . LEU A 1 130 ? -8.106 -10.935 8.216 1.00 94.88 130 LEU A N 1
ATOM 997 C CA . LEU A 1 130 ? -9.532 -11.283 8.274 1.00 94.88 130 LEU A CA 1
ATOM 998 C C . LEU A 1 130 ? -9.888 -12.177 9.478 1.00 94.88 130 LEU A C 1
ATOM 1000 O O . LEU A 1 130 ? -10.881 -11.878 10.144 1.00 94.88 130 LEU A O 1
ATOM 1004 N N . PRO A 1 131 ? -9.132 -13.243 9.818 1.00 95.06 131 PRO A N 1
ATOM 1005 C CA . PRO A 1 131 ? -9.392 -14.027 11.027 1.00 95.06 131 PRO A CA 1
ATOM 1006 C C . PRO A 1 131 ? -9.229 -13.244 12.330 1.00 95.06 131 PRO A C 1
ATOM 1008 O O . PRO A 1 131 ? -9.969 -13.511 13.280 1.00 95.06 131 PRO A O 1
ATOM 1011 N N . ALA A 1 132 ? -8.270 -12.314 12.393 1.00 92.75 132 ALA A N 1
ATOM 1012 C CA . ALA A 1 132 ? -8.076 -11.453 13.557 1.00 92.75 132 ALA A CA 1
ATOM 1013 C C . ALA A 1 132 ? -9.232 -10.455 13.719 1.00 92.75 132 ALA A C 1
ATOM 1015 O O . ALA A 1 132 ? -9.675 -10.211 14.838 1.00 92.75 132 ALA A O 1
ATOM 1016 N N . LEU A 1 133 ? -9.750 -9.935 12.603 1.00 90.75 133 LEU A N 1
ATOM 1017 C CA . LEU A 1 133 ? -10.828 -8.952 12.580 1.00 90.75 133 LEU A CA 1
ATOM 1018 C C . LEU A 1 133 ? -12.217 -9.567 12.810 1.00 90.75 133 LEU A C 1
ATOM 1020 O O . LEU A 1 133 ? -12.966 -9.123 13.674 1.00 90.75 133 LEU A O 1
ATOM 1024 N N . LEU A 1 134 ? -12.581 -10.576 12.017 1.00 92.62 134 LEU A N 1
ATOM 1025 C CA . LEU A 1 134 ? -13.927 -11.164 12.002 1.00 92.62 134 LEU A CA 1
ATOM 1026 C C . LEU A 1 134 ? -14.079 -12.318 13.005 1.00 92.62 134 LEU A C 1
ATOM 1028 O O . LEU A 1 134 ? -15.190 -12.760 13.304 1.00 92.62 134 LEU A O 1
ATOM 1032 N N . GLY A 1 135 ? -12.956 -12.829 13.512 1.00 94.56 135 GLY A N 1
ATOM 1033 C CA . GLY A 1 135 ? -12.885 -14.036 14.318 1.00 94.56 135 GLY A CA 1
ATOM 1034 C C . GLY A 1 135 ? -12.870 -15.308 13.467 1.00 94.56 135 GLY A C 1
ATOM 1035 O O . GLY A 1 135 ? -13.685 -15.503 12.564 1.00 94.56 135 GLY A O 1
ATOM 1036 N N . LYS A 1 136 ? -11.991 -16.250 13.833 1.00 94.56 136 LYS A N 1
ATOM 1037 C CA . LYS A 1 136 ? -11.750 -17.516 13.105 1.00 94.56 136 LYS A CA 1
ATOM 1038 C C . LYS A 1 136 ? -13.028 -18.273 12.711 1.00 94.56 136 LYS A C 1
ATOM 1040 O O . LYS A 1 136 ? -13.136 -18.775 11.598 1.00 94.56 136 LYS A O 1
ATOM 1045 N N . LYS A 1 137 ? -14.025 -18.341 13.605 1.00 95.81 137 LYS A N 1
ATOM 1046 C CA . LYS A 1 137 ? -15.298 -19.041 13.336 1.00 95.81 137 LYS A CA 1
ATOM 1047 C C . LYS A 1 137 ? -16.090 -18.401 12.192 1.00 95.81 137 LYS A C 1
ATOM 1049 O O . LYS A 1 137 ? -16.663 -19.127 11.383 1.00 95.81 137 LYS A O 1
ATOM 1054 N N . TYR A 1 138 ? -16.144 -17.071 12.140 1.00 95.75 138 TYR A N 1
ATOM 1055 C CA . TYR A 1 138 ? -16.878 -16.349 11.104 1.00 95.75 138 TYR A CA 1
ATOM 1056 C C . TYR A 1 138 ? -16.156 -16.452 9.762 1.00 95.75 138 TYR A C 1
ATOM 1058 O O . TYR A 1 138 ? -16.787 -1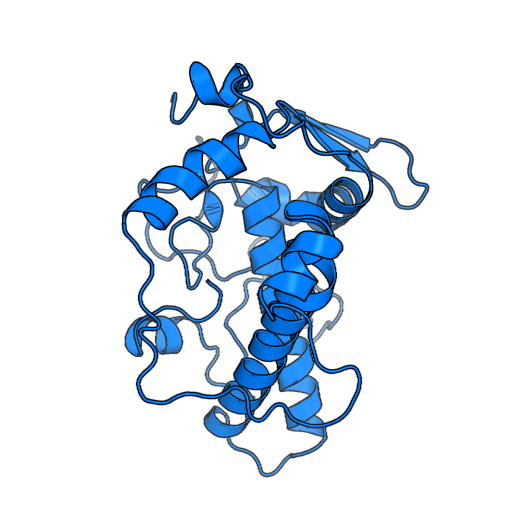6.781 8.760 1.00 95.75 138 TYR A O 1
ATOM 1066 N N . THR A 1 139 ? -14.835 -16.258 9.753 1.00 95.06 139 THR A N 1
ATOM 1067 C CA . THR A 1 139 ? -14.001 -16.391 8.550 1.00 95.06 139 THR A CA 1
ATOM 1068 C C . THR A 1 139 ? -14.170 -17.768 7.911 1.00 95.06 139 THR A C 1
ATOM 1070 O O . THR A 1 139 ? -14.497 -17.863 6.729 1.00 95.06 139 THR A O 1
ATOM 1073 N N . LYS A 1 140 ? -14.076 -18.835 8.715 1.00 92.56 140 LYS A N 1
ATOM 1074 C CA . LYS A 1 140 ? -14.283 -20.210 8.252 1.00 92.56 140 LYS A CA 1
ATOM 1075 C C . LYS A 1 140 ? -15.681 -20.452 7.697 1.00 92.56 140 LYS A C 1
ATOM 1077 O O . LYS A 1 140 ? -15.831 -21.011 6.616 1.00 92.56 140 LYS A O 1
ATOM 1082 N N . ARG A 1 141 ? -16.720 -20.038 8.433 1.00 94.75 141 ARG A N 1
ATOM 1083 C CA . ARG A 1 141 ? -18.120 -20.265 8.038 1.00 94.75 141 ARG A CA 1
ATOM 1084 C C . ARG A 1 141 ? -18.471 -19.588 6.709 1.00 94.75 141 ARG A C 1
ATOM 1086 O O . ARG A 1 141 ? -19.334 -20.095 6.003 1.00 94.75 141 ARG A O 1
ATOM 1093 N N . ASN A 1 142 ? -17.816 -18.476 6.384 1.00 93.38 142 ASN A N 1
ATOM 1094 C CA . ASN A 1 142 ? -18.032 -17.734 5.142 1.00 93.38 142 ASN A CA 1
ATOM 1095 C C . ASN A 1 142 ? -17.032 -18.100 4.030 1.00 93.38 142 ASN A C 1
ATOM 1097 O O . ASN A 1 142 ? -16.989 -17.413 3.017 1.00 93.38 142 ASN A O 1
ATOM 1101 N N . GLY A 1 143 ? -16.223 -19.154 4.201 1.00 90.81 143 GLY A N 1
ATOM 1102 C CA . GLY A 1 143 ? -15.298 -19.614 3.158 1.00 90.81 143 GLY A CA 1
ATOM 1103 C C . GLY A 1 143 ? -14.161 -18.634 2.850 1.00 90.81 143 GLY A C 1
ATOM 1104 O O . GLY A 1 143 ? -13.659 -18.618 1.734 1.00 90.81 143 GLY A O 1
ATOM 1105 N N . LEU A 1 144 ? -13.761 -17.812 3.824 1.00 91.88 144 LEU A N 1
ATOM 1106 C CA . LEU A 1 144 ? -12.709 -16.798 3.675 1.00 91.88 144 LEU A CA 1
ATOM 1107 C C . LEU A 1 144 ? -11.327 -17.299 4.136 1.00 91.88 144 LEU A C 1
ATOM 1109 O O . LEU A 1 144 ? -10.398 -16.510 4.272 1.00 91.88 144 LEU A O 1
ATOM 1113 N N . GLU A 1 145 ? -11.184 -18.586 4.449 1.00 90.00 145 GLU A N 1
ATOM 1114 C CA . GLU A 1 145 ? -9.893 -19.170 4.824 1.00 90.00 145 GLU A CA 1
ATOM 1115 C C . GLU A 1 145 ? -9.106 -19.582 3.577 1.00 90.00 145 GLU A C 1
ATOM 1117 O O . GLU A 1 145 ? -9.669 -20.086 2.605 1.00 90.00 145 GLU A O 1
ATOM 1122 N N . LEU A 1 146 ? -7.786 -19.407 3.621 1.00 89.94 146 LEU A N 1
ATOM 1123 C CA . LEU A 1 146 ? -6.909 -19.941 2.585 1.00 89.94 146 LEU A CA 1
ATOM 1124 C C . LEU A 1 146 ? -6.808 -21.463 2.696 1.00 89.94 146 LEU A C 1
ATOM 1126 O O . LEU A 1 146 ? -6.729 -22.021 3.795 1.00 89.94 146 LEU A O 1
ATOM 1130 N N . SER A 1 147 ? -6.727 -22.132 1.546 1.00 88.06 147 SER A N 1
ATOM 1131 C CA . SER A 1 147 ? -6.372 -23.548 1.505 1.00 88.06 147 SER A CA 1
ATOM 1132 C C . SER A 1 147 ? -4.959 -23.741 2.070 1.00 88.06 147 SER A C 1
ATOM 1134 O O . SER A 1 147 ? -4.036 -23.036 1.662 1.00 88.06 147 SER A O 1
ATOM 1136 N N . PRO A 1 148 ? -4.740 -24.710 2.977 1.00 85.06 148 PRO A N 1
ATOM 1137 C CA . PRO A 1 148 ? -3.442 -24.896 3.625 1.00 85.06 148 PRO A CA 1
ATOM 1138 C C . PRO A 1 148 ? -2.349 -25.366 2.656 1.00 85.06 148 PRO A C 1
ATOM 1140 O O . PRO A 1 148 ? -1.164 -25.245 2.964 1.00 85.06 148 PRO A O 1
ATOM 1143 N N . LYS A 1 149 ? -2.734 -25.953 1.515 1.00 86.19 149 LYS A N 1
ATOM 1144 C CA . LYS A 1 149 ? -1.839 -26.428 0.456 1.00 86.19 149 LYS A CA 1
ATOM 1145 C C . LYS A 1 149 ? -2.540 -26.367 -0.898 1.00 86.19 149 LYS A C 1
ATOM 1147 O O . LYS A 1 149 ? -3.752 -26.551 -0.970 1.00 86.19 149 LYS A O 1
ATOM 1152 N N . GLY A 1 150 ? 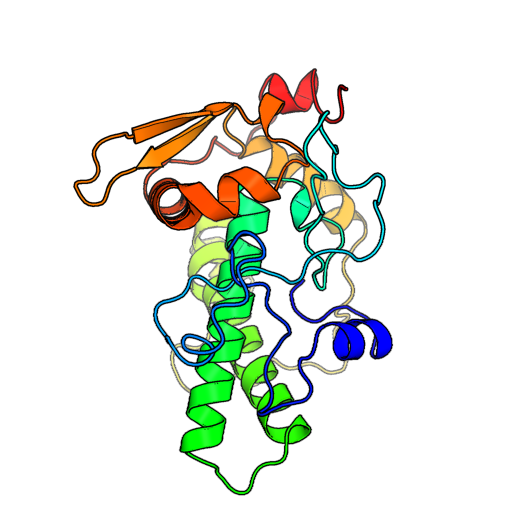-1.739 -26.232 -1.953 1.00 86.31 150 GLY A N 1
ATOM 1153 C CA . GLY A 1 150 ? -2.193 -26.336 -3.337 1.00 86.31 150 GLY A CA 1
ATOM 1154 C C . GLY A 1 150 ? -2.920 -25.092 -3.842 1.00 86.31 150 GLY A C 1
ATOM 1155 O O . GLY A 1 150 ? -2.792 -24.005 -3.280 1.00 86.31 150 GLY A O 1
ATOM 1156 N N . TYR A 1 151 ? -3.652 -25.275 -4.937 1.00 85.00 151 TYR A N 1
ATOM 1157 C CA . TYR A 1 151 ? -4.468 -24.241 -5.562 1.00 85.00 151 TYR A CA 1
ATOM 1158 C C . TYR A 1 151 ? -5.904 -24.293 -5.036 1.00 85.00 151 TYR A C 1
ATOM 1160 O O . TYR A 1 151 ? -6.353 -25.312 -4.514 1.00 85.00 151 TYR A O 1
ATOM 1168 N N . SER A 1 152 ? -6.607 -23.170 -5.159 1.00 84.81 152 SER A N 1
ATOM 1169 C CA . SER A 1 152 ? -8.030 -23.080 -4.851 1.00 84.81 152 SER A CA 1
ATOM 1170 C C . SER A 1 152 ? -8.834 -23.065 -6.145 1.00 84.81 152 SER A C 1
ATOM 1172 O O . SER A 1 152 ? -8.551 -22.256 -7.026 1.00 84.81 152 SER A O 1
ATOM 1174 N N . ASP A 1 153 ? -9.871 -23.897 -6.213 1.00 85.06 153 ASP A N 1
ATOM 1175 C CA . ASP A 1 153 ? -10.850 -23.910 -7.307 1.00 85.06 153 ASP A CA 1
ATOM 1176 C C . ASP A 1 153 ? -12.006 -22.918 -7.054 1.00 85.06 153 ASP A C 1
ATOM 1178 O O . ASP A 1 153 ? -13.060 -22.998 -7.674 1.00 85.06 153 ASP A O 1
ATOM 1182 N N . ALA A 1 154 ? -11.833 -21.975 -6.119 1.00 86.06 154 ALA A N 1
ATOM 1183 C CA . ALA A 1 154 ? -12.871 -21.023 -5.712 1.00 86.06 154 ALA A CA 1
ATOM 1184 C C . ALA A 1 154 ? -13.137 -19.893 -6.726 1.00 86.06 154 ALA A C 1
ATOM 1186 O O . ALA A 1 154 ? -13.993 -19.043 -6.474 1.00 86.06 154 ALA A O 1
ATOM 1187 N N . TYR A 1 155 ? -12.401 -19.837 -7.841 1.00 91.75 155 TYR A N 1
ATOM 1188 C CA . TYR A 1 155 ? -12.658 -18.843 -8.880 1.00 91.75 155 TYR A CA 1
ATOM 1189 C C . TYR A 1 155 ? -14.036 -19.076 -9.501 1.00 91.75 155 TYR A C 1
ATOM 1191 O O . TYR A 1 155 ? -14.342 -20.164 -9.983 1.00 91.75 155 TYR A O 1
ATOM 1199 N N . ASN A 1 156 ? -14.853 -18.028 -9.509 1.00 93.75 156 ASN A N 1
ATOM 1200 C CA . ASN A 1 156 ? -16.166 -18.033 -10.126 1.00 93.75 156 ASN A CA 1
ATOM 1201 C C . ASN A 1 156 ? -16.279 -16.826 -11.063 1.00 93.75 156 ASN A C 1
ATOM 1203 O O . ASN A 1 156 ? -16.284 -15.686 -10.601 1.00 93.75 156 ASN A O 1
ATOM 1207 N N . GLU A 1 157 ? -16.386 -17.082 -12.368 1.00 95.75 157 GLU A N 1
ATOM 1208 C CA . GLU A 1 157 ? -16.484 -16.044 -13.402 1.00 95.75 157 GLU A CA 1
ATOM 1209 C C . GLU A 1 157 ? -17.774 -15.215 -13.320 1.00 95.75 157 GLU A C 1
ATOM 1211 O O . GLU A 1 157 ? -17.803 -14.080 -13.789 1.00 95.75 157 GLU A O 1
ATOM 1216 N N . THR A 1 158 ? -18.831 -15.754 -12.701 1.00 97.38 158 THR A N 1
ATOM 1217 C CA . THR A 1 158 ? -20.119 -15.062 -12.547 1.00 97.38 158 THR A CA 1
ATOM 1218 C C . THR A 1 158 ? -20.226 -14.292 -11.233 1.00 97.38 158 THR A C 1
ATOM 1220 O O . THR A 1 158 ? -21.268 -13.695 -10.965 1.00 97.38 158 THR A O 1
ATOM 1223 N N . ALA A 1 159 ? -19.213 -14.359 -10.365 1.00 94.94 159 ALA A N 1
ATOM 1224 C CA . ALA A 1 159 ? -19.208 -13.601 -9.122 1.00 94.94 159 ALA A CA 1
ATOM 1225 C C . ALA A 1 159 ? -19.004 -12.112 -9.418 1.00 94.94 159 ALA A C 1
ATOM 1227 O O . ALA A 1 159 ? -18.185 -11.753 -10.258 1.00 94.94 159 ALA A O 1
ATOM 1228 N N . ASP A 1 160 ? -19.721 -11.249 -8.701 1.00 96.06 160 ASP A N 1
ATOM 1229 C CA . ASP A 1 160 ? -19.537 -9.801 -8.776 1.00 96.06 160 ASP A CA 1
ATOM 1230 C C . ASP A 1 160 ? -18.340 -9.382 -7.895 1.00 96.06 160 ASP A C 1
ATOM 1232 O O . ASP A 1 160 ? -18.422 -9.502 -6.668 1.00 96.06 160 ASP A O 1
ATOM 1236 N N . PRO A 1 161 ? -17.218 -8.910 -8.475 1.00 94.94 161 PRO A N 1
ATOM 1237 C CA . PRO A 1 161 ? -16.043 -8.498 -7.715 1.00 94.94 161 PRO A CA 1
ATOM 1238 C C . PRO A 1 161 ? -16.103 -7.023 -7.282 1.00 94.94 161 PRO A C 1
ATOM 1240 O O . PRO A 1 161 ? -15.109 -6.495 -6.774 1.00 94.94 161 PRO A O 1
ATOM 1243 N N . THR A 1 162 ? -17.207 -6.314 -7.540 1.00 96.69 162 THR A N 1
ATOM 1244 C CA . THR A 1 162 ? -17.314 -4.887 -7.237 1.00 96.69 162 THR A CA 1
ATOM 1245 C C . THR A 1 162 ? -17.381 -4.623 -5.734 1.00 96.69 162 THR A C 1
ATOM 1247 O O . THR A 1 162 ? -17.887 -5.406 -4.928 1.00 96.69 162 THR A O 1
ATOM 1250 N N . VAL A 1 163 ? -16.846 -3.471 -5.330 1.00 94.19 163 VAL A N 1
ATOM 1251 C CA . VAL A 1 163 ? -16.931 -3.016 -3.943 1.00 94.19 163 VAL A CA 1
ATOM 1252 C C . VAL A 1 163 ? -18.310 -2.403 -3.710 1.00 94.19 163 VAL A C 1
ATOM 1254 O O . VAL A 1 163 ? -18.653 -1.391 -4.318 1.00 94.19 163 VAL A O 1
ATOM 1257 N N . SER A 1 164 ? -19.090 -2.987 -2.796 1.00 96.38 164 SER A N 1
ATOM 1258 C CA . SER A 1 164 ? -20.408 -2.446 -2.437 1.00 96.38 164 SER A CA 1
ATOM 1259 C C . SER A 1 164 ? -20.314 -1.037 -1.837 1.00 96.38 164 SER A C 1
ATOM 1261 O O . SER A 1 164 ? -19.408 -0.729 -1.057 1.00 96.38 164 SER A O 1
ATOM 1263 N N . ASN A 1 165 ? -21.305 -0.190 -2.131 1.00 95.50 165 ASN A N 1
ATOM 1264 C CA . ASN A 1 165 ? -21.381 1.166 -1.575 1.00 95.50 165 ASN A CA 1
ATOM 1265 C C . ASN A 1 165 ? -21.436 1.162 -0.032 1.00 95.50 165 ASN A C 1
ATOM 1267 O O . ASN A 1 165 ? -20.799 1.979 0.632 1.00 95.50 165 ASN A O 1
ATOM 1271 N N . SER A 1 166 ? -22.138 0.186 0.554 1.00 95.00 166 SER A N 1
ATOM 1272 C CA . SER A 1 166 ? -22.191 -0.004 2.006 1.00 95.00 166 SER A CA 1
ATOM 1273 C C . SER A 1 166 ? -20.808 -0.248 2.605 1.00 95.00 166 SER A C 1
ATOM 1275 O O . SER A 1 166 ? -20.471 0.350 3.623 1.00 95.00 166 SER A O 1
ATOM 1277 N N . PHE A 1 167 ? -19.983 -1.078 1.959 1.00 92.94 167 PHE A N 1
ATOM 1278 C CA . PHE A 1 167 ? -18.612 -1.311 2.407 1.00 92.94 167 PHE A CA 1
ATOM 1279 C C . PHE A 1 167 ? -17.749 -0.055 2.244 1.00 92.94 167 PHE A C 1
ATOM 1281 O O . PHE A 1 167 ? -17.070 0.344 3.189 1.00 92.94 167 PHE A O 1
ATOM 1288 N N . ALA A 1 168 ? -17.817 0.604 1.081 1.00 90.12 168 ALA A N 1
ATOM 1289 C CA . ALA A 1 168 ? -17.064 1.830 0.811 1.00 90.12 168 ALA A CA 1
ATOM 1290 C C . ALA A 1 168 ? -17.381 2.955 1.815 1.00 90.12 168 ALA A C 1
ATOM 1292 O O . ALA A 1 168 ? -16.495 3.724 2.181 1.00 90.12 168 ALA A O 1
ATOM 1293 N N . THR A 1 169 ? -18.624 3.012 2.301 1.00 89.00 169 THR A N 1
ATOM 1294 C CA . THR A 1 169 ? -19.070 3.991 3.301 1.00 89.00 169 THR A CA 1
ATOM 1295 C C . THR A 1 169 ? -18.652 3.602 4.724 1.00 89.00 169 THR A C 1
ATOM 1297 O O . THR A 1 169 ? -18.226 4.455 5.500 1.00 89.00 169 THR A O 1
ATOM 1300 N N . ALA A 1 170 ? -18.745 2.319 5.084 1.00 88.50 170 ALA A N 1
ATOM 1301 C CA . ALA A 1 170 ? -18.490 1.855 6.449 1.00 88.50 170 ALA A CA 1
ATOM 1302 C C . ALA A 1 170 ? -16.997 1.724 6.795 1.00 88.50 170 ALA A C 1
ATOM 1304 O O . ALA A 1 170 ? -16.629 1.810 7.969 1.00 88.50 170 ALA A O 1
ATOM 1305 N N . ILE A 1 171 ? -16.129 1.521 5.796 1.00 86.75 171 ILE A N 1
ATOM 1306 C CA . ILE A 1 171 ? -14.711 1.228 6.042 1.00 86.75 171 ILE A CA 1
ATOM 1307 C C . ILE A 1 171 ? -13.958 2.406 6.669 1.00 86.75 171 ILE A C 1
ATOM 1309 O O . ILE A 1 171 ? -13.073 2.193 7.493 1.00 86.75 171 ILE A O 1
ATOM 1313 N N . LEU A 1 172 ? -14.307 3.648 6.320 1.00 82.88 172 LEU A N 1
ATOM 1314 C CA . LEU A 1 172 ? -13.590 4.823 6.813 1.00 82.88 172 LEU A CA 1
ATOM 1315 C C . LEU A 1 172 ? -13.832 5.065 8.317 1.00 82.88 172 LEU A C 1
ATOM 1317 O O . LEU A 1 172 ? -12.844 5.149 9.045 1.00 82.88 172 LEU A O 1
ATOM 1321 N N . PRO A 1 173 ? -15.081 5.101 8.829 1.00 83.62 173 PRO A N 1
ATOM 1322 C CA . PRO A 1 173 ? -15.327 5.120 10.272 1.00 83.62 173 PRO A CA 1
ATOM 1323 C C . PRO A 1 173 ? -14.677 3.934 10.993 1.00 83.62 173 PRO A C 1
ATOM 1325 O O . PRO A 1 173 ? -14.046 4.113 12.028 1.00 83.62 173 PRO A O 1
ATOM 1328 N N . PHE A 1 174 ? -14.753 2.731 10.420 1.00 86.94 174 PHE A N 1
ATOM 1329 C CA . PHE A 1 174 ? -14.099 1.558 10.994 1.00 86.94 174 PHE A CA 1
ATOM 1330 C C . PHE A 1 174 ? -12.585 1.773 11.182 1.00 86.94 174 PHE A C 1
ATOM 1332 O O . PHE A 1 174 ? -12.076 1.596 12.286 1.00 86.94 174 PHE A O 1
ATOM 1339 N N . VAL A 1 175 ? -11.867 2.220 10.147 1.00 84.00 175 VAL A N 1
ATOM 1340 C CA . VAL A 1 175 ? -10.420 2.491 10.238 1.00 84.00 175 VAL A CA 1
ATOM 1341 C C . VAL A 1 175 ? -10.120 3.632 11.209 1.00 84.00 175 VAL A C 1
ATOM 1343 O O . VAL A 1 175 ? -9.221 3.505 12.038 1.00 84.00 175 VAL A O 1
ATOM 1346 N N . ASN A 1 176 ? -10.905 4.707 11.163 1.00 84.75 176 ASN A N 1
ATOM 1347 C CA . ASN A 1 176 ? -10.729 5.867 12.030 1.00 84.75 176 ASN A CA 1
ATOM 1348 C C . ASN A 1 176 ? -10.897 5.534 13.522 1.00 84.75 176 ASN A C 1
ATOM 1350 O O . ASN A 1 176 ? -10.204 6.127 14.346 1.00 84.75 176 ASN A O 1
ATOM 1354 N N . SER A 1 177 ? -11.767 4.579 13.870 1.00 86.69 177 SER A N 1
ATOM 1355 C CA . SER A 1 177 ? -11.935 4.118 15.260 1.00 86.69 177 SER A CA 1
ATOM 1356 C C . SER A 1 177 ? -10.685 3.424 15.819 1.00 86.69 177 SER A C 1
ATOM 1358 O O . SER A 1 177 ? -10.455 3.426 17.021 1.00 86.69 177 SER A O 1
ATOM 1360 N N . MET A 1 178 ? -9.827 2.871 14.954 1.00 87.62 178 MET A N 1
ATOM 1361 C CA . MET A 1 178 ? -8.619 2.148 15.370 1.00 87.62 178 MET A CA 1
ATOM 1362 C C . MET A 1 178 ? -7.400 3.058 15.579 1.00 87.62 178 MET A C 1
ATOM 1364 O O . MET A 1 178 ? -6.363 2.592 16.066 1.00 87.62 178 MET A O 1
ATOM 1368 N N . PHE A 1 179 ? -7.487 4.337 15.204 1.00 85.56 179 PHE A N 1
ATOM 1369 C CA . PHE A 1 179 ? -6.359 5.257 15.293 1.00 85.56 179 PHE A CA 1
ATOM 1370 C C . PHE A 1 179 ? -6.067 5.693 16.723 1.00 85.56 179 PHE A C 1
ATOM 1372 O O . PHE A 1 179 ? -6.958 6.038 17.490 1.00 85.56 179 PHE A O 1
ATOM 1379 N N . ASN A 1 180 ? -4.777 5.748 17.047 1.00 85.06 180 ASN A N 1
ATOM 1380 C CA . ASN A 1 180 ? -4.274 6.407 18.244 1.00 85.06 180 ASN A CA 1
ATOM 1381 C C . ASN A 1 180 ? -4.014 7.894 17.961 1.00 85.06 180 ASN A C 1
ATOM 1383 O O . ASN A 1 180 ? -3.618 8.255 16.855 1.00 85.06 180 ASN A O 1
ATOM 1387 N N . GLU A 1 181 ? -4.148 8.746 18.981 1.00 84.12 181 GLU A N 1
ATOM 1388 C CA . GLU A 1 181 ? -3.767 10.171 18.894 1.00 84.12 181 GLU A CA 1
ATOM 1389 C C . GLU A 1 181 ? -2.266 10.364 18.674 1.00 84.12 181 GLU A C 1
ATOM 1391 O O . GLU A 1 181 ? -1.832 11.354 18.084 1.00 84.12 181 GLU A O 1
ATOM 1396 N N . THR A 1 182 ? -1.469 9.406 19.149 1.00 88.62 182 THR A N 1
ATOM 1397 C CA . THR A 1 182 ? -0.016 9.429 19.025 1.00 88.62 182 THR A CA 1
ATOM 1398 C C . THR A 1 182 ? 0.520 8.123 18.455 1.00 88.62 182 THR A C 1
ATOM 1400 O O . THR A 1 182 ? 0.021 7.040 18.765 1.00 88.62 182 THR A O 1
ATOM 1403 N N . LEU A 1 183 ? 1.553 8.228 17.621 1.00 89.19 183 LEU A N 1
ATOM 1404 C CA . LEU A 1 183 ? 2.326 7.098 17.110 1.00 89.19 183 LEU A CA 1
ATOM 1405 C C . LEU A 1 183 ? 3.646 7.020 17.873 1.00 89.19 183 LEU A C 1
ATOM 1407 O O . LEU A 1 183 ? 4.444 7.958 17.842 1.00 89.19 183 LEU A O 1
ATOM 1411 N N . SER A 1 184 ? 3.883 5.913 18.562 1.00 91.94 184 SER A N 1
ATOM 1412 C CA . SER A 1 184 ? 5.112 5.684 19.312 1.00 91.94 184 SER A CA 1
ATOM 1413 C C . SER A 1 184 ? 6.209 5.148 18.397 1.00 91.94 184 SER A C 1
ATOM 1415 O O . SER A 1 184 ? 6.032 4.165 17.684 1.00 91.94 184 SER A O 1
ATOM 1417 N N . LEU A 1 185 ? 7.367 5.795 18.438 1.00 92.12 185 LEU A N 1
ATOM 1418 C CA . LEU A 1 185 ? 8.586 5.381 17.761 1.00 92.12 185 LEU A CA 1
ATOM 1419 C C . LEU A 1 185 ? 9.459 4.574 18.716 1.00 92.12 185 LEU A C 1
ATOM 1421 O O . LEU A 1 185 ? 9.620 4.961 19.873 1.00 92.12 185 LEU A O 1
ATOM 1425 N N . TYR A 1 186 ? 10.074 3.500 18.225 1.00 92.62 186 TYR A N 1
ATOM 1426 C CA . TYR A 1 186 ? 10.880 2.598 19.053 1.00 92.62 186 TYR A CA 1
ATOM 1427 C C . TYR A 1 186 ? 12.268 2.370 18.475 1.00 92.62 186 TYR A C 1
ATOM 1429 O O . TYR A 1 186 ? 12.413 2.140 17.275 1.00 92.62 186 TYR A O 1
ATOM 1437 N N . PHE A 1 187 ? 13.277 2.382 19.345 1.00 92.56 187 PHE A N 1
ATOM 1438 C CA . PHE A 1 187 ? 14.629 1.920 19.029 1.00 92.56 187 PHE A CA 1
ATOM 1439 C C . PHE A 1 187 ? 14.682 0.392 18.880 1.00 92.56 187 PHE A C 1
ATOM 1441 O O . PHE A 1 187 ? 13.731 -0.324 19.202 1.00 92.56 187 PHE A O 1
ATOM 1448 N N . GLU A 1 188 ? 15.823 -0.131 18.428 1.00 91.44 188 GLU A N 1
ATOM 1449 C CA . GLU A 1 188 ? 16.029 -1.578 18.258 1.00 91.44 188 GLU A CA 1
ATOM 1450 C C . GLU A 1 188 ? 15.891 -2.363 19.566 1.00 91.44 188 GLU A C 1
ATOM 1452 O O . GLU A 1 188 ? 15.330 -3.457 19.588 1.00 91.44 188 GLU A O 1
ATOM 1457 N N . ASN A 1 189 ? 16.331 -1.770 20.678 1.00 92.94 189 ASN A N 1
ATOM 1458 C CA . ASN A 1 189 ? 16.218 -2.345 22.020 1.00 92.94 189 ASN A CA 1
ATOM 1459 C C . ASN A 1 189 ? 14.788 -2.291 22.596 1.00 92.94 189 ASN A C 1
ATOM 1461 O O . ASN A 1 189 ? 14.598 -2.585 23.774 1.00 92.94 189 ASN A O 1
ATOM 1465 N N . ARG A 1 190 ? 13.789 -1.902 21.788 1.00 87.69 190 ARG A N 1
ATOM 1466 C CA . ARG A 1 190 ? 12.380 -1.719 22.174 1.00 87.69 190 ARG A CA 1
ATOM 1467 C C . ARG A 1 190 ? 12.146 -0.625 23.219 1.00 87.69 190 ARG A C 1
ATOM 1469 O O . ARG A 1 190 ? 11.041 -0.530 23.749 1.00 87.69 190 ARG A O 1
ATOM 1476 N N . ALA A 1 191 ? 13.134 0.227 23.490 1.00 91.50 191 ALA A N 1
ATOM 1477 C CA . ALA A 1 191 ? 12.907 1.448 24.247 1.00 91.50 191 ALA A CA 1
ATOM 1478 C C . ALA A 1 191 ? 12.144 2.460 23.381 1.00 91.50 191 ALA A C 1
ATOM 1480 O O . ALA A 1 191 ? 12.400 2.593 22.178 1.00 91.50 191 ALA A O 1
ATOM 1481 N N . THR A 1 192 ? 11.209 3.179 23.998 1.00 89.12 192 THR A N 1
ATOM 1482 C CA . THR A 1 192 ? 10.491 4.272 23.341 1.00 89.12 192 THR A CA 1
ATOM 1483 C C . THR A 1 192 ? 11.477 5.389 23.001 1.00 89.12 192 THR A C 1
ATOM 1485 O O . THR A 1 192 ? 12.184 5.879 23.878 1.00 89.12 192 THR A O 1
ATOM 1488 N N . ASN A 1 193 ? 11.525 5.783 21.730 1.00 88.81 193 ASN A N 1
ATOM 1489 C CA . ASN A 1 193 ? 12.317 6.910 21.245 1.00 88.81 193 ASN A CA 1
ATOM 1490 C C . ASN A 1 193 ? 11.549 8.221 21.467 1.00 88.81 193 ASN A C 1
ATOM 1492 O O . ASN A 1 193 ? 11.959 9.068 22.255 1.00 88.81 193 ASN A O 1
ATOM 1496 N N . LYS A 1 194 ? 10.394 8.360 20.810 1.00 89.12 194 LYS A N 1
ATOM 1497 C CA . LYS A 1 194 ? 9.501 9.520 20.932 1.00 89.12 194 LYS A CA 1
ATOM 1498 C C . LYS A 1 194 ? 8.076 9.149 20.538 1.00 89.12 194 LYS A C 1
ATOM 1500 O O . LYS A 1 194 ? 7.858 8.113 19.915 1.00 89.12 194 LYS A O 1
ATOM 1505 N N . SER A 1 195 ? 7.123 10.016 20.851 1.00 89.12 195 SER A N 1
ATOM 1506 C CA . SER A 1 195 ? 5.745 9.904 20.370 1.00 89.12 195 SER A CA 1
ATOM 1507 C C . SER A 1 195 ? 5.449 11.036 19.396 1.00 89.12 195 SER A C 1
ATOM 1509 O O . SER A 1 195 ? 5.802 12.185 19.644 1.00 89.12 195 SER A O 1
ATOM 1511 N N . LEU A 1 196 ? 4.818 10.702 18.278 1.00 86.38 196 LEU A N 1
ATOM 1512 C CA . LEU A 1 196 ? 4.423 11.635 17.232 1.00 86.38 196 LEU A CA 1
ATOM 1513 C C . LEU A 1 196 ? 2.938 11.923 17.370 1.00 86.38 196 LEU A C 1
ATOM 1515 O O . LEU A 1 196 ? 2.139 10.990 17.344 1.00 86.38 196 LEU A O 1
ATOM 1519 N N . SER A 1 197 ? 2.563 13.192 17.476 1.00 87.12 197 SER A N 1
ATOM 1520 C CA . SER A 1 197 ? 1.158 13.588 17.419 1.00 87.12 197 SER A CA 1
ATOM 1521 C C . SER A 1 197 ? 0.619 13.387 16.007 1.00 87.12 197 SER A C 1
ATOM 1523 O O . SER A 1 197 ? 1.166 13.941 15.050 1.00 87.12 197 SER A O 1
ATOM 1525 N N . LEU A 1 198 ? -0.464 12.620 15.861 1.00 82.88 198 LEU A N 1
ATOM 1526 C CA . LEU A 1 198 ? -1.084 12.394 14.556 1.00 82.88 198 LEU A CA 1
ATOM 1527 C C . LEU A 1 198 ? -1.630 13.701 13.965 1.00 82.88 198 LEU A C 1
ATOM 1529 O O . LEU A 1 198 ? -1.562 13.905 12.758 1.00 82.88 198 LEU A O 1
ATOM 1533 N N . LYS A 1 199 ? -2.083 14.620 14.829 1.00 81.38 199 LYS A N 1
ATOM 1534 C CA . LYS A 1 199 ? -2.557 15.961 14.455 1.00 81.38 199 LYS A CA 1
ATOM 1535 C C . LYS A 1 199 ? -1.498 16.761 13.694 1.00 81.38 199 LYS A C 1
ATOM 1537 O O . LYS A 1 199 ? -1.817 17.435 12.727 1.00 81.38 199 LYS A O 1
ATOM 1542 N N . GLU A 1 200 ? -0.248 16.697 14.141 1.00 80.38 200 GLU A N 1
ATOM 1543 C CA . GLU A 1 200 ? 0.847 17.519 13.605 1.00 80.38 200 GLU A CA 1
ATOM 1544 C C . GLU A 1 200 ? 1.485 16.925 12.347 1.00 80.38 200 GLU A C 1
ATOM 1546 O O . GLU A 1 200 ? 2.181 17.633 11.625 1.00 80.38 200 GLU A O 1
ATOM 1551 N N . HIS A 1 201 ? 1.259 15.633 12.099 1.00 81.69 201 HIS A N 1
ATOM 1552 C CA . HIS A 1 201 ? 1.913 14.867 11.035 1.00 81.69 201 HIS A CA 1
ATOM 1553 C C . HIS A 1 201 ? 0.934 14.358 9.966 1.00 81.69 201 HIS A C 1
ATOM 1555 O O . HIS A 1 201 ? 1.330 13.636 9.049 1.00 81.69 201 HIS A O 1
ATOM 1561 N N . TYR A 1 202 ? -0.345 14.724 10.072 1.00 81.50 202 TYR A N 1
ATOM 1562 C CA . TYR A 1 202 ? -1.341 14.488 9.033 1.00 81.50 202 TYR A CA 1
ATOM 1563 C C . TYR A 1 202 ? -0.909 15.209 7.748 1.00 81.50 202 TYR A C 1
ATOM 1565 O O . TYR A 1 202 ? -0.562 16.387 7.798 1.00 81.50 202 TYR A O 1
ATOM 1573 N N . ASN A 1 203 ? -0.933 14.531 6.596 1.00 80.56 203 ASN A N 1
ATOM 1574 C CA . ASN A 1 203 ? -0.536 15.097 5.298 1.00 80.56 203 ASN A CA 1
ATOM 1575 C C . ASN A 1 203 ? 0.912 15.652 5.243 1.00 80.56 203 ASN A C 1
ATOM 1577 O O . ASN A 1 203 ? 1.208 16.478 4.379 1.00 80.56 203 ASN A O 1
ATOM 1581 N N . ARG A 1 204 ? 1.822 15.219 6.134 1.00 80.06 204 ARG A N 1
ATOM 1582 C CA . ARG A 1 204 ? 3.235 15.666 6.188 1.00 80.06 204 ARG A CA 1
ATOM 1583 C C . ARG A 1 204 ? 4.212 14.480 6.133 1.00 80.06 204 ARG A C 1
ATOM 1585 O O . ARG A 1 204 ? 4.749 14.067 7.162 1.00 80.06 204 ARG A O 1
ATOM 1592 N N . PRO A 1 205 ? 4.411 13.872 4.950 1.00 76.00 205 PRO A N 1
ATOM 1593 C CA . PRO A 1 205 ? 5.076 12.574 4.837 1.00 76.00 205 PRO A CA 1
ATOM 1594 C C . PRO A 1 205 ? 6.618 12.622 4.815 1.00 76.00 205 PRO A C 1
ATOM 1596 O O . PRO A 1 205 ? 7.244 11.662 5.266 1.00 76.00 205 PRO A O 1
ATOM 1599 N N . SER A 1 206 ? 7.235 13.689 4.291 1.00 67.38 206 SER A N 1
ATOM 1600 C CA . SER A 1 206 ? 8.659 13.726 3.904 1.00 67.38 206 SER A CA 1
ATOM 1601 C C . SER A 1 206 ? 9.621 13.569 5.085 1.00 67.38 206 SER A C 1
ATOM 1603 O O . SER A 1 206 ? 10.419 12.630 5.128 1.00 67.38 206 SER A O 1
ATOM 1605 N N . ASP A 1 207 ? 9.500 14.434 6.090 1.00 67.50 207 ASP A N 1
ATOM 1606 C CA . ASP A 1 207 ? 10.488 14.551 7.173 1.00 67.50 207 ASP A CA 1
ATOM 1607 C C . ASP A 1 207 ? 10.529 13.297 8.047 1.00 67.50 207 ASP A C 1
ATOM 1609 O O . ASP A 1 207 ? 11.556 12.922 8.623 1.00 67.50 207 ASP A O 1
ATOM 1613 N N . LEU A 1 208 ? 9.381 12.630 8.145 1.00 71.75 208 LEU A N 1
ATOM 1614 C CA . LEU A 1 208 ? 9.201 11.491 9.019 1.00 71.75 208 LEU A CA 1
ATOM 1615 C C . LEU A 1 208 ? 9.723 10.200 8.407 1.00 71.75 208 LEU A C 1
ATOM 1617 O O . LEU A 1 208 ? 10.339 9.394 9.105 1.00 71.75 208 LEU A O 1
ATOM 1621 N N . GLN A 1 209 ? 9.495 10.010 7.109 1.00 73.12 209 GLN A N 1
ATOM 1622 C CA . GLN A 1 209 ? 10.017 8.852 6.395 1.00 73.12 209 GLN A CA 1
ATOM 1623 C C . GLN A 1 209 ? 11.545 8.896 6.359 1.00 73.12 209 GLN A C 1
ATOM 1625 O O . GLN A 1 209 ? 12.176 7.903 6.703 1.00 73.12 209 GLN A O 1
ATOM 1630 N N . MET A 1 210 ? 12.142 10.048 6.049 1.00 73.00 210 MET A N 1
ATOM 1631 C CA . MET A 1 210 ? 13.597 10.152 5.901 1.00 73.00 210 MET A CA 1
ATOM 1632 C C . MET A 1 210 ? 14.367 9.882 7.199 1.00 73.00 210 MET A C 1
ATOM 1634 O O . MET A 1 210 ? 15.402 9.221 7.164 1.00 73.00 210 MET A O 1
ATOM 1638 N N . ASN A 1 211 ? 13.841 10.333 8.343 1.00 76.62 211 ASN A N 1
ATOM 1639 C CA . ASN A 1 211 ? 14.561 10.281 9.620 1.00 76.62 211 ASN A CA 1
ATOM 1640 C C . ASN A 1 211 ? 14.095 9.161 10.566 1.00 76.62 211 ASN A C 1
ATOM 1642 O O . ASN A 1 211 ? 14.827 8.759 11.472 1.00 76.62 211 ASN A O 1
ATOM 1646 N N . TYR A 1 212 ? 12.859 8.671 10.416 1.00 85.38 212 TYR A N 1
ATOM 1647 C CA . TYR A 1 212 ? 12.209 7.843 11.439 1.00 85.38 212 TYR A CA 1
ATOM 1648 C C . TYR A 1 212 ? 11.487 6.604 10.909 1.00 85.38 212 TYR A C 1
ATOM 1650 O O . TYR A 1 212 ? 10.795 5.950 11.691 1.00 85.38 212 TYR A O 1
ATOM 1658 N N . MET A 1 213 ? 11.669 6.235 9.637 1.00 88.00 213 MET A N 1
ATOM 1659 C CA . MET A 1 213 ? 11.002 5.077 9.030 1.00 88.00 213 MET A CA 1
ATOM 1660 C C . MET A 1 213 ? 11.120 3.802 9.875 1.00 88.00 213 MET A C 1
ATOM 1662 O O . MET A 1 213 ? 10.107 3.233 10.280 1.00 88.00 213 MET A O 1
ATOM 1666 N N . ASP A 1 214 ? 12.336 3.376 10.214 1.00 90.12 214 ASP A N 1
ATOM 1667 C CA . ASP A 1 214 ? 12.529 2.114 10.935 1.00 90.12 214 ASP A CA 1
ATOM 1668 C C . ASP A 1 214 ? 11.961 2.174 12.358 1.00 90.12 214 ASP A C 1
ATOM 1670 O O . ASP A 1 214 ? 11.407 1.197 12.866 1.00 90.12 214 ASP A O 1
ATOM 1674 N N . HIS A 1 215 ? 12.064 3.331 13.016 1.00 92.25 215 HIS A N 1
ATOM 1675 C CA . HIS A 1 215 ? 11.466 3.532 14.333 1.00 92.25 215 HIS A CA 1
ATOM 1676 C C . HIS A 1 215 ? 9.935 3.458 14.277 1.00 92.25 215 HIS A C 1
ATOM 1678 O O . HIS A 1 215 ? 9.310 2.934 15.203 1.00 92.25 215 HIS A O 1
ATOM 1684 N N . LEU A 1 216 ? 9.338 3.966 13.194 1.00 91.56 216 LEU A N 1
ATOM 1685 C CA . LEU A 1 216 ? 7.898 3.954 12.965 1.00 91.56 216 LEU A CA 1
ATOM 1686 C C . LEU A 1 216 ? 7.406 2.540 12.670 1.00 91.56 216 LEU A C 1
ATOM 1688 O O . LEU A 1 216 ? 6.425 2.109 13.266 1.00 91.56 216 LEU A O 1
ATOM 1692 N N . VAL A 1 217 ? 8.104 1.792 11.813 1.00 92.69 217 VAL A N 1
ATOM 1693 C CA . VAL A 1 217 ? 7.761 0.393 11.512 1.00 92.69 217 VAL A CA 1
ATOM 1694 C C . VAL A 1 217 ? 7.831 -0.471 12.774 1.00 92.69 217 VAL A C 1
ATOM 1696 O O . VAL A 1 217 ? 6.916 -1.256 13.025 1.00 92.69 217 VAL A O 1
ATOM 1699 N N . ARG A 1 218 ? 8.846 -0.279 13.633 1.00 93.69 218 ARG A N 1
ATOM 1700 C CA . ARG A 1 218 ? 8.888 -0.931 14.957 1.00 93.69 218 ARG A CA 1
ATOM 1701 C C . ARG A 1 218 ? 7.676 -0.537 15.806 1.00 93.69 218 ARG A C 1
ATOM 1703 O O . ARG A 1 218 ? 7.045 -1.415 16.390 1.00 93.69 218 ARG A O 1
ATOM 1710 N N . GLY A 1 219 ? 7.296 0.740 15.803 1.00 92.44 219 GLY A N 1
ATOM 1711 C CA . GLY A 1 219 ? 6.059 1.231 16.418 1.00 92.44 219 GLY A CA 1
ATOM 1712 C C . GLY A 1 219 ? 4.808 0.491 15.964 1.00 92.44 219 GLY A C 1
ATOM 1713 O O . GLY A 1 219 ? 4.060 0.004 16.806 1.00 92.44 219 GLY A O 1
ATOM 1714 N N . LEU A 1 220 ? 4.630 0.303 14.655 1.00 91.31 220 LEU A N 1
ATOM 1715 C CA . LEU A 1 220 ? 3.479 -0.415 14.090 1.00 91.31 220 LEU A CA 1
ATOM 1716 C C . LEU A 1 220 ? 3.399 -1.885 14.511 1.00 91.31 220 LEU A C 1
ATOM 1718 O O . LEU A 1 220 ? 2.312 -2.453 14.524 1.00 91.31 220 LEU A O 1
ATOM 1722 N N . SER A 1 221 ? 4.526 -2.496 14.877 1.00 92.25 221 SER A N 1
ATOM 1723 C CA . SER A 1 221 ? 4.568 -3.874 15.384 1.00 92.25 221 SER A CA 1
ATOM 1724 C C . SER A 1 221 ? 4.389 -3.997 16.904 1.00 92.25 221 SER A C 1
ATOM 1726 O O . SER A 1 221 ? 4.138 -5.094 17.400 1.00 92.25 221 SER A O 1
ATOM 1728 N N . MET A 1 222 ? 4.549 -2.899 17.649 1.00 90.81 222 MET A N 1
ATOM 1729 C CA . MET A 1 222 ? 4.632 -2.898 19.118 1.00 90.81 222 MET A CA 1
ATOM 1730 C C . MET A 1 222 ? 3.453 -2.190 19.785 1.00 90.81 222 MET A C 1
ATOM 1732 O O . MET A 1 222 ? 3.015 -2.590 20.862 1.00 90.81 222 MET A O 1
ATOM 1736 N N . GLN A 1 223 ? 2.970 -1.110 19.177 1.00 90.25 223 GLN A N 1
ATOM 1737 C CA . GLN A 1 223 ? 1.893 -0.298 19.714 1.00 90.25 223 GLN A CA 1
ATOM 1738 C C . GLN A 1 223 ? 0.541 -0.923 19.358 1.00 90.25 223 GLN A C 1
ATOM 1740 O O . GLN A 1 223 ? 0.224 -1.127 18.189 1.00 90.25 223 GLN A O 1
ATOM 1745 N N . ASN A 1 224 ? -0.285 -1.175 20.372 1.00 90.06 224 ASN A N 1
ATOM 1746 C CA . ASN A 1 224 ? -1.648 -1.659 20.164 1.00 90.06 224 ASN A CA 1
ATOM 1747 C C . ASN A 1 224 ? -2.531 -0.580 19.518 1.00 90.06 224 ASN A C 1
ATOM 1749 O O . ASN A 1 224 ? -2.412 0.609 19.830 1.00 90.06 224 ASN A O 1
ATOM 1753 N N . T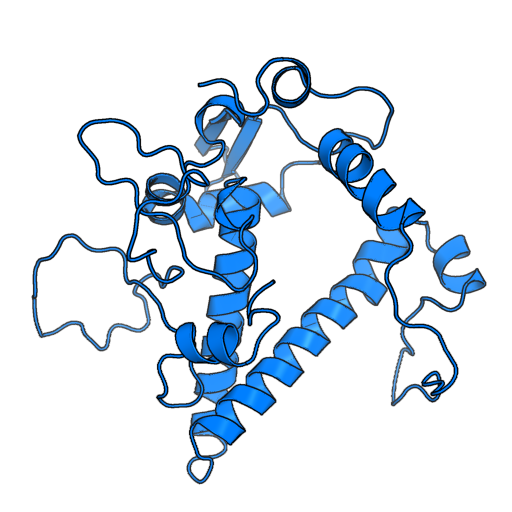HR A 1 225 ? -3.455 -1.002 18.657 1.00 87.62 225 THR A N 1
ATOM 1754 C CA . THR A 1 225 ? -4.487 -0.124 18.090 1.00 87.62 225 THR A CA 1
ATOM 1755 C C . THR A 1 225 ? -5.526 0.252 19.147 1.00 87.62 225 THR A C 1
ATOM 1757 O O . THR A 1 225 ? -5.676 -0.442 20.159 1.00 87.62 225 THR A O 1
ATOM 1760 N N . GLN A 1 226 ? -6.298 1.311 18.890 1.00 86.12 226 GLN A N 1
ATOM 1761 C CA . GLN A 1 226 ? -7.549 1.508 19.622 1.00 86.12 226 GLN A CA 1
ATOM 1762 C C . GLN A 1 226 ? -8.537 0.381 19.300 1.00 86.12 226 GLN A C 1
ATOM 1764 O O . GLN A 1 226 ? -8.399 -0.341 18.301 1.00 86.12 226 GLN A O 1
ATOM 1769 N N . LYS A 1 227 ? -9.513 0.194 20.190 1.00 82.81 227 LYS A N 1
ATOM 1770 C CA . LYS A 1 227 ? -10.601 -0.755 19.958 1.00 82.81 227 LYS A CA 1
ATOM 1771 C C . LYS A 1 227 ? -11.514 -0.214 18.866 1.00 82.81 227 LYS A C 1
ATOM 1773 O O . LYS A 1 227 ? -11.730 0.983 18.766 1.00 82.81 227 LYS A O 1
ATOM 1778 N N . VAL A 1 228 ? -12.085 -1.123 18.086 1.00 79.81 228 VAL A N 1
ATOM 1779 C CA . VAL A 1 228 ? -13.139 -0.776 17.133 1.00 79.81 228 VAL A CA 1
ATOM 1780 C C . VAL A 1 228 ? -14.417 -0.502 17.924 1.00 79.81 228 VAL A C 1
ATOM 1782 O O . VAL A 1 228 ? -15.059 -1.438 18.405 1.00 79.81 228 VAL A O 1
ATOM 1785 N N . ASP A 1 229 ? -14.768 0.769 18.088 1.00 76.31 229 ASP A N 1
ATOM 1786 C CA . ASP A 1 229 ? -15.998 1.213 18.742 1.00 76.31 229 ASP A CA 1
ATOM 1787 C C . ASP A 1 229 ? -16.543 2.514 18.108 1.00 76.31 229 ASP A C 1
ATOM 1789 O O . ASP A 1 229 ? -16.108 2.934 17.036 1.00 76.31 229 ASP A O 1
ATOM 1793 N N . MET A 1 230 ? -17.580 3.106 18.713 1.00 72.50 230 MET A N 1
ATOM 1794 C CA . MET A 1 230 ? -18.180 4.366 18.239 1.00 72.50 230 MET A CA 1
ATOM 1795 C C . MET A 1 230 ? -17.462 5.616 18.774 1.00 72.50 230 MET A C 1
ATOM 1797 O O . MET A 1 230 ? -17.954 6.730 18.587 1.00 72.50 230 MET A O 1
ATOM 1801 N N . LEU A 1 231 ? -16.342 5.449 19.477 1.00 68.62 231 LEU A N 1
ATOM 1802 C CA . LEU A 1 231 ? -15.538 6.530 20.017 1.00 68.62 231 LEU A CA 1
ATOM 1803 C C . LEU A 1 231 ? -14.370 6.781 19.065 1.00 68.62 231 LEU A C 1
ATOM 1805 O O . LEU A 1 231 ? -13.640 5.888 18.651 1.00 68.62 231 LEU A O 1
ATOM 1809 N N . PHE A 1 232 ? -14.201 8.044 18.706 1.00 73.25 232 PHE A N 1
ATOM 1810 C CA . PHE A 1 232 ? -13.115 8.491 17.851 1.00 73.25 232 PHE A CA 1
ATOM 1811 C C . PHE A 1 232 ? -12.185 9.376 18.667 1.00 73.25 232 PHE A C 1
ATOM 1813 O O . PHE A 1 232 ? -12.623 10.093 19.569 1.00 73.25 232 PHE A O 1
ATOM 1820 N N . THR A 1 233 ? -10.897 9.339 18.345 1.00 70.94 233 THR A N 1
ATOM 1821 C CA . THR A 1 233 ? -9.914 10.218 18.979 1.00 70.94 233 THR A CA 1
ATOM 1822 C C . THR A 1 233 ? -10.193 11.684 18.668 1.00 70.94 233 THR A C 1
ATOM 1824 O O . THR A 1 233 ? -10.734 12.009 17.605 1.00 70.94 233 THR A O 1
ATOM 1827 N N . GLN A 1 234 ? -9.773 12.594 19.555 1.00 73.69 234 GLN A N 1
ATOM 1828 C CA . GLN A 1 234 ? -10.028 14.024 19.352 1.00 73.69 234 GLN A CA 1
ATOM 1829 C C . GLN A 1 234 ? -9.345 14.547 18.088 1.00 73.69 234 GLN A C 1
ATOM 1831 O O . GLN A 1 234 ? -9.853 15.457 17.436 1.00 73.69 234 GLN A O 1
ATOM 1836 N N . THR A 1 235 ? -8.211 13.951 17.704 1.00 65.69 235 THR A N 1
ATOM 1837 C CA . THR A 1 235 ? -7.545 14.255 16.434 1.00 65.69 235 THR A CA 1
ATOM 1838 C C . THR A 1 235 ? -8.475 14.049 15.242 1.00 65.69 235 THR A C 1
ATOM 1840 O O . THR A 1 235 ? -8.535 14.910 14.372 1.00 65.69 235 THR A O 1
ATOM 1843 N N . ILE A 1 236 ? -9.231 12.950 15.210 1.00 74.88 236 ILE A N 1
ATOM 1844 C CA . ILE A 1 236 ? -10.135 12.650 14.098 1.00 74.88 236 ILE A CA 1
ATOM 1845 C C . ILE A 1 236 ? -11.439 13.446 14.197 1.00 74.88 236 ILE A C 1
ATOM 1847 O O . ILE A 1 236 ? -11.948 13.893 13.174 1.00 74.88 236 ILE A O 1
ATOM 1851 N N . THR A 1 237 ? -11.990 13.659 15.394 1.00 74.75 237 THR A N 1
ATOM 1852 C CA . THR A 1 237 ? -13.268 14.381 15.520 1.00 74.75 237 THR A CA 1
ATOM 1853 C C . THR A 1 237 ? -13.125 15.889 15.349 1.00 74.75 237 THR A C 1
ATOM 1855 O O . THR A 1 237 ? -14.021 16.518 14.794 1.00 74.75 237 THR A O 1
ATOM 1858 N N . ASN A 1 238 ? -12.021 16.473 15.827 1.00 73.38 238 ASN A N 1
ATOM 1859 C CA . ASN A 1 238 ? -11.888 17.926 15.970 1.00 73.38 238 ASN A CA 1
ATOM 1860 C C . ASN A 1 238 ? -10.823 18.533 15.049 1.00 73.38 238 ASN A C 1
ATOM 1862 O O . ASN A 1 238 ? -10.847 19.739 14.819 1.00 73.38 238 ASN A O 1
ATOM 1866 N N . TYR A 1 239 ? -9.877 17.727 14.555 1.00 67.19 239 TYR A N 1
ATOM 1867 C CA . TYR A 1 239 ? -8.684 18.222 13.856 1.00 67.19 239 TYR A CA 1
ATOM 1868 C C . TYR A 1 239 ? -8.417 17.525 12.517 1.00 67.19 239 TYR A C 1
ATOM 1870 O O . TYR A 1 239 ? -7.372 17.739 11.901 1.00 67.19 239 TYR A O 1
ATOM 1878 N N . LEU A 1 240 ? -9.351 16.701 12.033 1.00 69.56 240 LEU A N 1
ATOM 1879 C CA . LEU A 1 240 ? -9.225 16.084 10.720 1.00 69.56 240 LEU A CA 1
ATOM 1880 C C . LEU A 1 240 ? -9.240 17.184 9.651 1.00 69.56 240 LEU A C 1
ATOM 1882 O O . LEU A 1 240 ? -10.227 17.902 9.510 1.00 69.56 240 LEU A O 1
ATOM 1886 N N . TYR A 1 241 ? -8.132 17.317 8.919 1.00 64.94 241 TYR A N 1
ATOM 1887 C CA . TYR A 1 241 ? -7.900 18.378 7.930 1.00 64.94 241 TYR A CA 1
ATOM 1888 C C . TYR A 1 241 ? -7.878 19.812 8.486 1.00 64.94 241 TYR A C 1
ATOM 1890 O O . TYR A 1 241 ? -7.972 20.760 7.708 1.00 64.94 241 TYR A O 1
ATOM 1898 N N . SER A 1 242 ? -7.740 20.010 9.803 1.00 60.25 242 SER A N 1
ATOM 1899 C CA . SER A 1 242 ? -7.553 21.363 10.336 1.00 60.25 242 SER A CA 1
ATOM 1900 C C . SER A 1 242 ? -6.160 21.878 9.962 1.00 60.25 242 SER A C 1
ATOM 1902 O O . SER A 1 242 ? -5.167 21.205 10.256 1.00 60.25 242 SER A O 1
ATOM 1904 N N . HIS A 1 243 ? -6.113 23.039 9.308 1.00 53.06 243 HIS A N 1
ATOM 1905 C CA . HIS A 1 243 ? -4.892 23.781 8.983 1.00 53.06 243 HIS A CA 1
ATOM 1906 C C . HIS A 1 243 ? -4.383 24.577 10.186 1.00 53.06 243 HIS A C 1
ATOM 1908 O O . HIS A 1 243 ? -5.234 25.114 10.934 1.00 53.06 243 HIS A O 1
#